Protein AF-A0A0Q5K5R7-F1 (afdb_monomer)

pLDDT: mean 70.35, std 15.61, range [31.73, 92.5]

Radius of gyration: 27.91 Å; Cα contacts (8 Å, |Δi|>4): 207; chains: 1; bounding box: 64×71×90 Å

Sequence (226 aa):
MTMWPEWLAPLALLAHTDNPERQASLSRGILAHLMGRPVPLSVQQDPVWPHLLSCLPPRPPRGAKWPWVGAYEEPFLYVLMPADGMDLEESQWLRLTAEACDTEVTLLGWTVLHEDQFCLSIKPQYYREAGERVPEFLWAFQGLCRLDCPPEEAQRVCQAWSAPMLLAAITVAYEKQHVLTRSPWLYVMGILRNWERSQANWTRQLEASSGPLQGPGIAHDEAPAA

Mean predicted aligned error: 17.2 Å

Nearest PDB structures (foldseek):
  9fp0-assembly1_A  TM=1.958E-01  e=1.812E-01  Escherichia coli
  2qgu-assembly1_A  TM=2.567E-01  e=1.461E+00  Ralstonia pseudosolanacearum GMI1000
  9fmv-assembly1_A  TM=3.266E-01  e=4.147E+00  Escherichia coli

Secondary structure (DSSP, 8-state):
---GGGTTHHHHHHTT-S-HHHHHHHHHHHHHHHTTPPPPHHHHT-TTHHHHHHHSPPPPPTTPPPTTSS--PPPPEEEEPP-SS----TT-EEEEEEEETTEEEEEEEEEEEETTEEEEEE-HHHHHHHTPPPPHHHHHHHHHHHTT--HHHHHHHHHHS-HHHHHHHHHHHHHHGGG-SS-HHHHHHHHHHHHHHHHHHHHHHHHHHT------------PPP-

Structure (mmCIF, N/CA/C/O backbone):
data_AF-A0A0Q5K5R7-F1
#
_entry.id   AF-A0A0Q5K5R7-F1
#
loop_
_atom_site.group_PDB
_atom_site.id
_atom_site.type_symbol
_atom_site.label_atom_id
_atom_site.label_alt_id
_atom_site.label_comp_id
_atom_site.label_asym_id
_atom_site.label_entity_id
_atom_site.label_seq_id
_atom_site.pdbx_PDB_ins_code
_atom_site.Cartn_x
_atom_site.Cartn_y
_atom_site.Cartn_z
_atom_site.occupancy
_atom_site.B_iso_or_equiv
_atom_site.auth_seq_id
_atom_site.auth_comp_id
_atom_site.auth_asym_id
_atom_site.auth_atom_id
_atom_site.pdbx_PDB_model_num
ATOM 1 N N . MET A 1 1 ? 26.258 -8.197 6.408 1.00 31.73 1 MET A N 1
ATOM 2 C CA . MET A 1 1 ? 25.626 -8.680 5.163 1.00 31.73 1 MET A CA 1
ATOM 3 C C . MET A 1 1 ? 25.346 -10.162 5.326 1.00 31.73 1 MET A C 1
ATOM 5 O O . MET A 1 1 ? 26.220 -10.971 5.061 1.00 31.73 1 MET A O 1
ATOM 9 N N . THR A 1 2 ? 24.173 -10.513 5.842 1.00 32.22 2 THR A N 1
ATOM 10 C CA . THR A 1 2 ? 23.666 -11.891 5.844 1.00 32.22 2 THR A CA 1
ATOM 11 C C . THR A 1 2 ? 22.722 -12.017 4.658 1.00 32.22 2 THR A C 1
ATOM 13 O O . THR A 1 2 ? 21.785 -11.234 4.511 1.00 32.22 2 THR A O 1
ATOM 16 N N . MET A 1 3 ? 23.054 -12.932 3.752 1.00 34.22 3 MET A N 1
ATOM 17 C CA . MET A 1 3 ? 22.345 -13.143 2.500 1.00 34.22 3 MET A CA 1
ATOM 18 C C . MET A 1 3 ? 20.991 -13.819 2.773 1.00 34.22 3 MET A C 1
ATOM 20 O O . MET A 1 3 ? 20.931 -14.918 3.314 1.00 34.22 3 MET A O 1
ATOM 24 N N . TRP A 1 4 ? 19.909 -13.170 2.335 1.00 38.41 4 TRP A N 1
ATOM 25 C CA . TRP A 1 4 ? 18.530 -13.679 2.235 1.00 38.41 4 TRP A CA 1
ATOM 26 C C . TRP A 1 4 ? 18.368 -15.189 1.897 1.00 38.41 4 TRP A C 1
ATOM 28 O O . TRP A 1 4 ? 17.468 -15.817 2.458 1.00 38.41 4 TRP A O 1
ATOM 38 N N . PRO A 1 5 ? 19.195 -15.817 1.029 1.00 48.97 5 PRO A N 1
ATOM 39 C CA . PRO A 1 5 ? 19.106 -17.252 0.723 1.00 48.97 5 PRO A CA 1
ATOM 40 C C . PRO A 1 5 ? 19.269 -18.227 1.903 1.00 48.97 5 PRO A C 1
ATOM 42 O O . PRO A 1 5 ? 18.696 -19.313 1.846 1.00 48.97 5 PRO A O 1
ATOM 45 N N . GLU A 1 6 ? 19.989 -17.890 2.977 1.00 49.00 6 GLU A N 1
ATOM 46 C CA . GLU A 1 6 ? 20.278 -18.870 4.043 1.00 49.00 6 GLU A CA 1
ATOM 47 C C . GLU A 1 6 ? 19.066 -19.170 4.942 1.00 49.00 6 GLU A C 1
ATOM 49 O O . GLU A 1 6 ? 18.960 -20.257 5.503 1.00 49.00 6 GLU A O 1
ATOM 54 N N . TRP A 1 7 ? 18.103 -18.250 5.058 1.00 50.25 7 TRP A N 1
ATOM 55 C CA . TRP A 1 7 ? 16.966 -18.411 5.983 1.00 50.25 7 TRP A CA 1
ATOM 56 C C . TRP A 1 7 ? 15.777 -19.146 5.374 1.00 50.25 7 TRP A C 1
ATOM 58 O O . TRP A 1 7 ? 14.887 -19.601 6.092 1.00 50.25 7 TRP A O 1
ATOM 68 N N . LEU A 1 8 ? 15.771 -19.277 4.048 1.00 57.44 8 LEU A N 1
ATOM 69 C CA . LEU A 1 8 ? 14.829 -20.121 3.319 1.00 57.44 8 LEU A CA 1
ATOM 70 C C . LEU A 1 8 ? 15.372 -21.547 3.137 1.00 57.44 8 LEU A C 1
ATOM 72 O O . LEU A 1 8 ? 14.651 -22.400 2.626 1.00 57.44 8 LEU A O 1
ATOM 76 N N . ALA A 1 9 ? 16.599 -21.840 3.589 1.00 60.84 9 ALA A N 1
ATOM 77 C CA . ALA A 1 9 ? 17.199 -23.169 3.483 1.00 60.84 9 ALA A CA 1
ATOM 78 C C . ALA A 1 9 ? 16.322 -24.285 4.092 1.00 60.84 9 ALA A C 1
ATOM 80 O O . ALA A 1 9 ? 16.162 -25.316 3.443 1.00 60.84 9 ALA A O 1
ATOM 81 N N . PRO A 1 10 ? 15.642 -24.096 5.242 1.00 61.38 10 PRO A N 1
ATOM 82 C CA . PRO A 1 10 ? 14.713 -25.100 5.767 1.00 61.38 10 PRO A CA 1
ATOM 83 C C . PRO A 1 10 ? 13.496 -25.346 4.863 1.00 61.38 10 PRO A C 1
ATOM 85 O O . PRO A 1 10 ? 13.015 -26.470 4.778 1.00 61.38 10 PRO A O 1
ATOM 88 N N . LEU A 1 11 ? 13.018 -24.324 4.142 1.00 60.78 11 LEU A N 1
ATOM 89 C CA . LEU A 1 11 ? 11.941 -24.479 3.156 1.00 60.78 11 LEU A CA 1
ATOM 90 C C . LEU A 1 11 ? 12.435 -25.193 1.890 1.00 60.78 11 LEU A C 1
ATOM 92 O O . LEU A 1 11 ? 11.697 -25.991 1.317 1.00 60.78 11 LEU A O 1
ATOM 96 N N . ALA A 1 12 ? 13.691 -24.969 1.493 1.00 63.03 12 ALA A N 1
ATOM 97 C CA . ALA A 1 12 ? 14.331 -25.712 0.408 1.00 63.03 12 ALA A CA 1
ATOM 98 C C . ALA A 1 12 ? 14.544 -27.194 0.772 1.00 63.03 12 ALA A C 1
ATOM 100 O O . ALA A 1 12 ? 14.309 -28.065 -0.059 1.00 63.03 12 ALA A O 1
ATOM 101 N N . LEU A 1 13 ? 14.891 -27.500 2.028 1.00 64.94 13 LEU A N 1
ATOM 102 C CA . LEU A 1 13 ? 14.998 -28.877 2.532 1.00 64.94 13 LEU A CA 1
ATOM 103 C C . LEU A 1 13 ? 13.646 -29.608 2.534 1.00 64.94 13 LEU A C 1
ATOM 105 O O . LEU A 1 13 ? 13.596 -30.814 2.307 1.00 64.94 13 LEU A O 1
ATOM 109 N N . LEU A 1 14 ? 12.542 -28.880 2.733 1.00 63.69 14 LEU A N 1
ATOM 110 C CA . LEU A 1 14 ? 11.191 -29.438 2.659 1.00 63.69 14 LEU A CA 1
ATOM 111 C C . LEU A 1 14 ? 10.714 -29.715 1.226 1.00 63.69 14 LEU A C 1
ATOM 113 O O . LEU A 1 14 ? 9.777 -30.497 1.062 1.00 63.69 14 LEU A O 1
ATOM 117 N N . ALA A 1 15 ? 11.336 -29.125 0.198 1.00 60.72 15 ALA A N 1
ATOM 118 C CA . ALA A 1 15 ? 10.940 -29.299 -1.205 1.00 60.72 15 ALA A CA 1
ATOM 119 C C . ALA A 1 15 ? 11.075 -30.748 -1.712 1.00 60.72 15 ALA A C 1
ATOM 121 O O . ALA A 1 15 ? 10.458 -31.104 -2.711 1.00 60.72 15 ALA A O 1
ATOM 122 N N . HIS A 1 16 ? 11.838 -31.585 -1.002 1.00 59.62 16 HIS A N 1
ATOM 123 C CA . HIS A 1 16 ? 12.079 -32.993 -1.326 1.00 59.62 16 HIS A CA 1
ATOM 124 C C . HIS A 1 16 ? 11.275 -33.972 -0.451 1.00 59.62 16 HIS A C 1
ATOM 126 O O . HIS A 1 16 ? 11.629 -35.142 -0.351 1.00 59.62 16 HIS A O 1
ATOM 132 N N . THR A 1 17 ? 10.220 -33.505 0.225 1.00 66.19 17 THR A N 1
ATOM 133 C CA . THR A 1 17 ? 9.392 -34.362 1.088 1.00 66.19 17 THR A CA 1
ATOM 134 C C . THR A 1 17 ? 8.306 -35.061 0.269 1.00 66.19 17 THR A C 1
ATOM 136 O O . THR A 1 17 ? 7.479 -34.391 -0.339 1.00 66.19 17 THR A O 1
ATOM 139 N N . ASP A 1 18 ? 8.229 -36.392 0.332 1.00 69.06 18 ASP A N 1
ATOM 140 C CA . ASP A 1 18 ? 7.261 -37.191 -0.450 1.00 69.06 18 ASP A CA 1
ATOM 141 C C . ASP A 1 18 ? 5.788 -37.010 -0.028 1.00 69.06 18 ASP A C 1
ATOM 143 O O . ASP A 1 18 ? 4.873 -37.458 -0.718 1.00 69.06 18 ASP A O 1
ATOM 147 N N . ASN A 1 19 ? 5.531 -36.360 1.113 1.00 82.50 19 ASN A N 1
ATOM 148 C CA . ASN A 1 19 ? 4.184 -36.113 1.624 1.00 82.50 19 ASN A CA 1
ATOM 149 C C . ASN A 1 19 ? 3.837 -34.609 1.546 1.00 82.50 19 ASN A C 1
ATOM 151 O O . ASN A 1 19 ? 4.324 -33.836 2.381 1.00 82.50 19 ASN A O 1
ATOM 155 N N . PRO A 1 20 ? 2.960 -34.193 0.610 1.00 75.69 20 PRO A N 1
ATOM 156 C CA . PRO A 1 20 ? 2.644 -32.784 0.375 1.00 75.69 20 PRO A CA 1
ATOM 157 C C . PRO A 1 20 ? 1.855 -32.140 1.525 1.00 75.69 20 PRO A C 1
ATOM 159 O O . PRO A 1 20 ? 2.020 -30.952 1.806 1.00 75.69 20 PRO A O 1
ATOM 162 N N . GLU A 1 21 ? 1.031 -32.906 2.244 1.00 77.69 21 GLU A N 1
ATOM 163 C CA . GLU A 1 21 ? 0.277 -32.399 3.397 1.00 77.69 21 GLU A CA 1
ATOM 164 C C . GLU A 1 21 ? 1.206 -32.125 4.582 1.00 77.69 21 GLU A C 1
ATOM 166 O O . GLU A 1 21 ? 1.134 -31.072 5.225 1.00 77.69 21 GLU A O 1
ATOM 171 N N . ARG A 1 22 ? 2.146 -33.046 4.821 1.00 79.12 22 ARG A N 1
ATOM 172 C CA . ARG A 1 22 ? 3.202 -32.893 5.824 1.00 79.12 22 ARG A CA 1
ATOM 173 C C . ARG A 1 22 ? 4.132 -31.735 5.468 1.00 79.12 22 ARG A C 1
ATOM 175 O O . ARG A 1 22 ? 4.433 -30.919 6.336 1.00 79.12 22 ARG A O 1
ATOM 182 N N . GLN A 1 23 ? 4.517 -31.608 4.198 1.00 77.56 23 GLN A N 1
ATOM 183 C CA . GLN A 1 23 ? 5.313 -30.491 3.690 1.00 77.56 23 GLN A CA 1
ATOM 184 C C . GLN A 1 23 ? 4.609 -29.150 3.932 1.00 77.56 23 GLN A C 1
ATOM 186 O O . GLN A 1 23 ? 5.213 -28.227 4.479 1.00 77.56 23 GLN A O 1
ATOM 191 N N . ALA A 1 24 ? 3.328 -29.033 3.575 1.00 75.19 24 ALA A N 1
ATOM 192 C CA . ALA A 1 24 ? 2.555 -27.811 3.772 1.00 75.19 24 ALA A CA 1
ATOM 193 C C . ALA A 1 24 ? 2.391 -27.458 5.260 1.00 75.19 24 ALA A C 1
ATOM 195 O O . ALA A 1 24 ? 2.455 -26.281 5.624 1.00 75.19 24 ALA A O 1
ATOM 196 N N . SER A 1 25 ? 2.201 -28.465 6.118 1.00 78.94 25 SER A N 1
ATOM 197 C CA . SER A 1 25 ? 2.132 -28.307 7.575 1.00 78.94 25 SER A CA 1
ATOM 198 C C . SER A 1 25 ? 3.461 -27.803 8.156 1.00 78.94 25 SER A C 1
ATOM 200 O O . SER A 1 25 ? 3.489 -26.775 8.838 1.00 78.94 25 SER A O 1
ATOM 202 N N . LEU A 1 26 ? 4.581 -28.445 7.807 1.00 79.38 26 LEU A N 1
ATOM 203 C CA . LEU A 1 26 ? 5.925 -28.052 8.246 1.00 79.38 26 LEU A CA 1
ATOM 204 C C . LEU A 1 26 ? 6.319 -26.669 7.715 1.00 79.38 26 LEU A C 1
ATOM 206 O O . LEU A 1 26 ? 6.839 -25.854 8.471 1.00 79.38 26 LEU A O 1
ATOM 210 N N . SER A 1 27 ? 5.984 -26.355 6.462 1.00 75.94 27 SER A N 1
ATOM 211 C CA . SER A 1 27 ? 6.241 -25.044 5.850 1.00 75.94 27 SER A CA 1
ATOM 212 C C . SER A 1 27 ? 5.486 -23.934 6.581 1.00 75.94 27 SER A C 1
ATOM 214 O O . SER A 1 27 ? 6.062 -22.900 6.919 1.00 75.94 27 SER A O 1
ATOM 216 N N . ARG A 1 28 ? 4.207 -24.166 6.913 1.00 75.56 28 ARG A N 1
ATOM 217 C CA . ARG A 1 28 ? 3.412 -23.244 7.739 1.00 75.56 28 ARG A CA 1
ATOM 218 C C . ARG A 1 28 ? 3.996 -23.086 9.140 1.00 75.56 28 ARG A C 1
ATOM 220 O O . ARG A 1 28 ? 3.991 -21.976 9.664 1.00 75.56 28 ARG A O 1
ATOM 227 N N . GLY A 1 29 ? 4.517 -24.156 9.735 1.00 77.75 29 GLY A N 1
ATOM 228 C CA . GLY A 1 29 ? 5.184 -24.099 11.033 1.00 77.75 29 GLY A CA 1
ATOM 229 C C . GLY A 1 29 ? 6.495 -23.313 11.012 1.00 77.75 29 GLY A C 1
ATOM 230 O O . GLY A 1 29 ? 6.706 -22.490 11.900 1.00 77.75 29 GLY A O 1
ATOM 231 N N . ILE A 1 30 ? 7.331 -23.490 9.983 1.00 76.12 30 ILE A N 1
ATOM 232 C CA . ILE A 1 30 ? 8.560 -22.703 9.772 1.00 76.12 30 ILE A CA 1
ATOM 233 C C . ILE A 1 30 ? 8.215 -21.222 9.619 1.00 76.12 30 ILE A C 1
ATOM 235 O O . ILE A 1 30 ? 8.784 -20.381 10.312 1.00 76.12 30 ILE A O 1
ATOM 239 N N . LEU A 1 31 ? 7.237 -20.896 8.769 1.00 70.25 31 LEU A N 1
ATOM 240 C CA . LEU A 1 31 ? 6.781 -19.520 8.582 1.00 70.25 31 LEU A CA 1
ATOM 241 C C . LEU A 1 31 ? 6.208 -18.939 9.881 1.00 70.25 31 LEU A C 1
ATOM 243 O O . LEU A 1 31 ? 6.543 -17.816 10.244 1.00 70.25 31 LEU A O 1
ATOM 247 N N . ALA A 1 32 ? 5.393 -19.694 10.623 1.00 68.69 32 ALA A N 1
ATOM 248 C CA . ALA A 1 32 ? 4.884 -19.264 11.924 1.00 68.69 32 ALA A CA 1
ATOM 249 C C . ALA A 1 32 ? 6.025 -18.998 12.921 1.00 68.69 32 ALA A C 1
ATOM 251 O O . ALA A 1 32 ? 5.994 -17.983 13.615 1.00 68.69 32 ALA A O 1
ATOM 252 N N . HIS A 1 33 ? 7.051 -19.854 12.945 1.00 71.31 33 HIS A N 1
ATOM 253 C CA . HIS A 1 33 ? 8.233 -19.688 13.787 1.00 71.31 33 HIS A CA 1
ATOM 254 C C . HIS A 1 33 ? 9.025 -18.420 13.431 1.00 71.31 33 HIS A C 1
ATOM 256 O O . HIS A 1 33 ? 9.309 -17.611 14.315 1.00 71.31 33 HIS A O 1
ATOM 262 N N . LEU A 1 34 ? 9.307 -18.207 12.141 1.00 60.97 34 LEU A N 1
ATOM 263 C CA . LEU A 1 34 ? 9.995 -17.015 11.630 1.00 60.97 34 LEU A CA 1
ATOM 264 C C . LEU A 1 34 ? 9.199 -15.728 11.903 1.00 60.97 34 LEU A C 1
ATOM 266 O O . LEU A 1 34 ? 9.768 -14.718 12.307 1.00 60.97 34 LEU A O 1
ATOM 270 N N . MET A 1 35 ? 7.870 -15.780 11.773 1.00 59.06 35 MET A N 1
ATOM 271 C CA . MET A 1 35 ? 6.962 -14.665 12.076 1.00 59.06 35 MET A CA 1
ATOM 272 C C . MET A 1 35 ? 6.713 -14.460 13.582 1.00 59.06 35 MET A C 1
ATOM 274 O O . MET A 1 35 ? 5.905 -13.614 13.960 1.00 59.06 35 MET A O 1
ATOM 278 N N . GLY A 1 36 ? 7.343 -15.248 14.460 1.00 61.62 36 GLY A N 1
ATOM 279 C CA . GLY A 1 36 ? 7.157 -15.159 15.912 1.00 61.62 36 GLY A CA 1
ATOM 280 C C . GLY A 1 36 ? 5.788 -15.632 16.419 1.00 61.62 36 GLY A C 1
ATOM 281 O O . GLY A 1 36 ? 5.504 -15.506 17.612 1.00 61.62 36 GLY A O 1
ATOM 282 N N . ARG A 1 37 ? 4.960 -16.217 15.551 1.00 61.03 37 ARG A N 1
ATOM 283 C CA . ARG A 1 37 ? 3.621 -16.728 15.857 1.00 61.03 37 ARG A CA 1
ATOM 284 C C . ARG A 1 37 ? 3.687 -18.090 16.569 1.00 61.03 37 ARG A C 1
ATOM 286 O O . ARG A 1 37 ? 4.707 -18.784 16.513 1.00 61.03 37 ARG A O 1
ATOM 293 N N . PRO A 1 38 ? 2.626 -18.491 17.288 1.00 69.06 38 PRO A N 1
ATOM 294 C CA . PRO A 1 38 ? 2.531 -19.841 17.829 1.00 69.06 38 PRO A CA 1
ATOM 295 C C . PRO A 1 38 ? 2.522 -20.871 16.691 1.00 69.06 38 PRO A C 1
ATOM 297 O O . PRO A 1 38 ? 1.755 -20.761 15.737 1.00 69.06 38 PRO A O 1
ATOM 300 N N . VAL A 1 39 ? 3.397 -21.870 16.799 1.00 78.88 39 VAL A N 1
ATOM 301 C CA . VAL A 1 39 ? 3.487 -22.983 15.846 1.00 78.88 39 VAL A CA 1
ATOM 302 C C . VAL A 1 39 ? 2.419 -24.023 16.207 1.00 78.88 39 VAL A C 1
ATOM 304 O O . VAL A 1 39 ? 2.309 -24.354 17.391 1.00 78.88 39 VAL A O 1
ATOM 307 N N . PRO A 1 40 ? 1.649 -24.563 15.244 1.00 76.38 40 PRO A N 1
ATOM 308 C CA . PRO A 1 40 ? 0.648 -25.593 15.517 1.00 76.38 40 PRO A CA 1
ATOM 309 C C . PRO A 1 40 ? 1.233 -26.819 16.233 1.00 76.38 40 PRO A C 1
ATOM 311 O O . PRO A 1 40 ? 2.334 -27.265 15.914 1.00 76.38 40 PRO A O 1
ATOM 314 N N . LEU A 1 41 ? 0.476 -27.397 17.170 1.00 76.69 41 LEU A N 1
ATOM 315 C CA . LEU A 1 41 ? 0.872 -28.599 17.924 1.00 76.69 41 LEU A CA 1
ATOM 316 C C . LEU A 1 41 ? 1.228 -29.781 17.014 1.00 76.69 41 LEU A C 1
ATOM 318 O O . LEU A 1 41 ? 2.203 -30.478 17.276 1.00 76.69 41 LEU A O 1
ATOM 322 N N . SER A 1 42 ? 0.492 -29.954 15.915 1.00 77.81 42 SER A N 1
ATOM 323 C CA . SER A 1 42 ? 0.755 -30.984 14.903 1.00 77.81 42 SER A CA 1
ATOM 324 C C . SER A 1 42 ? 2.145 -30.873 14.274 1.00 77.81 42 SER A C 1
ATOM 326 O O . SER A 1 42 ? 2.729 -31.883 13.903 1.00 77.81 42 SER A O 1
ATOM 328 N N . VAL A 1 43 ? 2.692 -29.659 14.178 1.00 81.56 43 VAL A N 1
ATOM 329 C CA . VAL A 1 43 ? 4.047 -29.421 13.670 1.00 81.56 43 VAL A CA 1
ATOM 330 C C . VAL A 1 43 ? 5.087 -29.635 14.764 1.00 81.56 43 VAL A C 1
ATOM 332 O O . VAL A 1 43 ? 6.137 -30.207 14.503 1.00 81.56 43 VAL A O 1
ATOM 335 N N . GLN A 1 44 ? 4.791 -29.233 16.003 1.00 79.69 44 GLN A N 1
ATOM 336 C CA . GLN A 1 44 ? 5.698 -29.442 17.139 1.00 79.69 44 GLN A CA 1
ATOM 337 C C . GLN A 1 44 ? 5.948 -30.928 17.440 1.00 79.69 44 GLN A C 1
ATOM 339 O O . GLN A 1 44 ? 7.001 -31.272 17.969 1.00 79.69 44 GLN A O 1
ATOM 344 N N . GLN A 1 45 ? 4.981 -31.786 17.111 1.00 84.50 45 GLN A N 1
ATOM 345 C CA . GLN A 1 45 ? 5.055 -33.239 17.270 1.00 84.50 45 GLN A CA 1
ATOM 346 C C . GLN A 1 45 ? 5.735 -33.950 16.090 1.00 84.50 45 GLN A C 1
ATOM 348 O O . GLN A 1 45 ? 5.971 -35.156 16.169 1.00 84.50 45 GLN A O 1
ATOM 353 N N . ASP A 1 46 ? 6.051 -33.242 15.000 1.00 84.88 46 ASP A N 1
ATOM 354 C CA . ASP A 1 46 ? 6.712 -33.855 13.851 1.00 84.88 46 ASP A CA 1
ATOM 355 C C . ASP A 1 46 ? 8.176 -34.209 14.196 1.00 84.88 46 ASP A C 1
ATOM 357 O O . ASP A 1 46 ? 8.918 -33.343 14.667 1.00 84.88 46 ASP A O 1
ATOM 361 N N . PRO A 1 47 ? 8.644 -35.445 13.932 1.00 84.31 47 PRO A N 1
ATOM 362 C CA . PRO A 1 47 ? 10.006 -35.873 14.267 1.00 84.31 47 PRO A CA 1
ATOM 363 C C . PRO A 1 47 ? 11.120 -35.028 13.637 1.00 84.31 47 PRO A C 1
ATOM 365 O O . PRO A 1 47 ? 12.229 -34.972 14.164 1.00 84.31 47 PRO A O 1
ATOM 368 N N . VAL A 1 48 ? 10.845 -34.383 12.500 1.00 83.81 48 VAL A N 1
ATOM 369 C CA . VAL A 1 48 ? 11.820 -33.576 11.749 1.00 83.81 48 VAL A CA 1
ATOM 370 C C . VAL A 1 48 ? 11.880 -32.140 12.284 1.00 83.81 48 VAL A C 1
ATOM 372 O O . VAL A 1 48 ? 12.850 -31.418 12.049 1.00 83.81 48 VAL A O 1
ATOM 375 N N . TRP A 1 49 ? 10.882 -31.727 13.069 1.00 84.00 49 TRP A N 1
ATOM 376 C CA . TRP A 1 49 ? 10.755 -30.366 13.581 1.00 84.00 49 TRP A CA 1
ATOM 377 C C . TRP A 1 49 ? 11.958 -29.871 14.406 1.00 84.00 49 TRP A C 1
ATOM 379 O O . TRP A 1 49 ? 12.427 -28.764 14.133 1.00 84.00 49 TRP A O 1
ATOM 389 N N . PRO A 1 50 ? 12.545 -30.645 15.344 1.00 81.50 50 PRO A N 1
ATOM 390 C CA . PRO A 1 50 ? 13.735 -30.208 16.080 1.00 81.50 50 PRO A CA 1
ATOM 391 C C . PRO A 1 50 ? 14.951 -29.963 15.176 1.00 81.50 50 PRO A C 1
ATOM 393 O O . PRO A 1 50 ? 15.736 -29.049 15.427 1.00 81.50 50 PRO A O 1
ATOM 396 N N . HIS A 1 51 ? 15.093 -30.748 14.104 1.00 77.75 51 HIS A N 1
ATOM 397 C CA . HIS A 1 51 ? 16.179 -30.581 13.142 1.00 77.75 51 HIS A CA 1
ATOM 398 C C . HIS A 1 51 ? 15.979 -29.311 12.306 1.00 77.75 51 HIS A C 1
ATOM 400 O O . HIS A 1 51 ? 16.901 -28.509 12.183 1.00 77.75 51 HIS A O 1
ATOM 406 N N . LEU A 1 52 ? 14.751 -29.052 11.842 1.00 74.69 52 LEU A N 1
ATOM 407 C CA . LEU A 1 52 ? 14.405 -27.808 11.143 1.00 74.69 52 LEU A CA 1
ATOM 408 C C . LEU A 1 52 ? 14.631 -26.574 12.023 1.00 74.69 52 LEU A C 1
ATOM 410 O O . LEU A 1 52 ? 15.160 -25.575 11.545 1.00 74.69 52 LEU A O 1
ATOM 414 N N . LEU A 1 53 ? 14.291 -26.653 13.313 1.00 75.31 53 LEU A N 1
ATOM 415 C CA . LEU A 1 53 ? 14.563 -25.590 14.283 1.00 75.31 53 LEU A CA 1
ATOM 416 C C . LEU A 1 53 ? 16.058 -25.314 14.459 1.00 75.31 53 LEU A C 1
ATOM 418 O O . LEU A 1 53 ? 16.431 -24.157 14.603 1.00 75.31 53 LEU A O 1
ATOM 422 N N . SER A 1 54 ? 16.911 -26.342 14.424 1.00 74.69 54 SER A N 1
ATOM 423 C CA . SER A 1 54 ? 18.367 -26.164 14.534 1.00 74.69 54 SER A CA 1
ATOM 424 C C . SER A 1 54 ? 18.987 -25.438 13.334 1.00 74.69 54 SER A C 1
ATOM 426 O O . SER A 1 54 ? 20.043 -24.824 13.464 1.00 74.69 54 SER A O 1
ATOM 428 N N . CYS A 1 55 ? 18.311 -25.480 12.182 1.00 68.31 55 CYS A N 1
ATOM 429 C CA . CYS A 1 55 ? 18.689 -24.756 10.969 1.00 68.31 55 CYS A CA 1
ATOM 430 C C . CYS A 1 55 ? 18.086 -23.345 10.899 1.00 68.31 55 CYS A C 1
ATOM 432 O O . CYS A 1 55 ? 18.461 -22.563 10.028 1.00 68.31 55 CYS A O 1
ATOM 434 N N . LEU A 1 56 ? 17.128 -23.025 11.773 1.00 66.50 56 LEU A N 1
ATOM 435 C CA . LEU A 1 56 ? 16.523 -21.704 11.867 1.00 66.50 56 LEU A CA 1
ATOM 436 C C . LEU A 1 56 ? 17.321 -20.852 12.860 1.00 66.50 56 LEU A C 1
ATOM 438 O O . LEU A 1 56 ? 17.857 -21.372 13.840 1.00 66.50 56 LEU A O 1
ATOM 442 N N . PRO A 1 57 ? 17.412 -19.531 12.640 1.00 58.59 57 PRO A N 1
ATOM 443 C CA . PRO A 1 57 ? 18.066 -18.665 13.605 1.00 58.59 57 PRO A CA 1
ATOM 444 C C . PRO A 1 57 ? 17.340 -18.756 14.965 1.00 58.59 57 PRO A C 1
ATOM 446 O O . PRO A 1 57 ? 16.139 -19.040 15.010 1.00 58.59 57 PRO A O 1
ATOM 449 N N . PRO A 1 58 ? 18.042 -18.544 16.093 1.00 59.25 58 PRO A N 1
ATOM 450 C CA . PRO A 1 58 ? 17.444 -18.673 17.415 1.00 59.25 58 PRO A CA 1
ATOM 451 C C . PRO A 1 58 ? 16.313 -17.660 17.593 1.00 59.25 58 PRO A C 1
ATOM 453 O O . PRO A 1 58 ? 16.485 -16.471 17.323 1.00 59.25 58 PRO A O 1
ATOM 456 N N . ARG A 1 59 ? 15.158 -18.133 18.078 1.00 53.16 59 ARG A N 1
ATOM 457 C CA . ARG A 1 59 ? 14.008 -17.277 18.385 1.00 53.16 59 ARG A CA 1
ATOM 458 C C . ARG 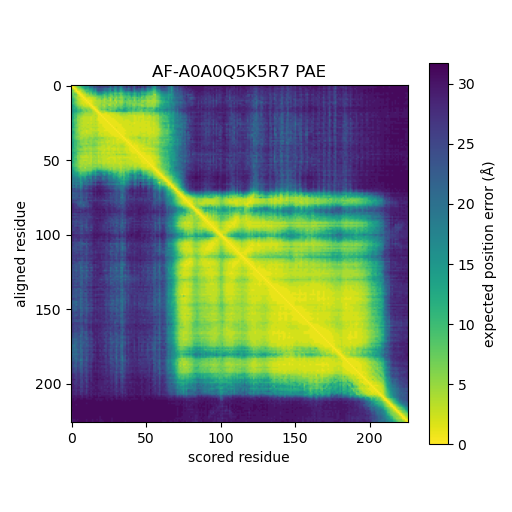A 1 59 ? 14.451 -16.175 19.356 1.00 53.16 59 ARG A C 1
ATOM 460 O O . ARG A 1 59 ? 15.046 -16.501 20.387 1.00 53.16 59 ARG A O 1
ATOM 467 N N . PRO A 1 60 ? 14.165 -14.894 19.081 1.00 46.44 60 PRO A N 1
ATOM 468 C CA . PRO A 1 60 ? 14.519 -13.828 19.992 1.00 46.44 60 PRO A CA 1
ATOM 469 C C . PRO A 1 60 ? 13.770 -14.050 21.313 1.00 46.44 60 PRO A C 1
ATOM 471 O O . PRO A 1 60 ? 12.659 -14.605 21.309 1.00 46.44 60 PRO A O 1
ATOM 474 N N . PRO A 1 61 ? 14.375 -13.676 22.454 1.00 48.56 61 PRO A N 1
ATOM 475 C CA . PRO A 1 61 ? 13.745 -13.842 23.758 1.00 48.56 61 PRO A CA 1
ATOM 476 C C . PRO A 1 61 ? 12.355 -13.197 23.769 1.00 48.56 61 PRO A C 1
ATOM 478 O O . PRO A 1 61 ? 12.106 -12.235 23.046 1.00 48.56 61 PRO A O 1
ATOM 481 N N . ARG A 1 62 ? 11.417 -13.737 24.561 1.00 41.25 62 ARG A N 1
ATOM 482 C CA . ARG A 1 62 ? 10.044 -13.202 24.634 1.00 41.25 62 ARG A CA 1
ATOM 483 C C . ARG A 1 62 ? 10.096 -11.699 24.945 1.00 41.25 62 ARG A C 1
ATOM 485 O O . ARG A 1 62 ? 10.556 -11.319 26.013 1.00 41.25 62 ARG A O 1
ATOM 492 N N . GLY A 1 63 ? 9.639 -10.873 24.001 1.00 42.59 63 GLY A N 1
ATOM 493 C CA . GLY A 1 63 ? 9.669 -9.406 24.089 1.00 42.59 63 GLY A CA 1
ATOM 494 C C . GLY A 1 63 ? 10.794 -8.727 23.296 1.00 42.59 63 GLY A C 1
ATOM 495 O O . GLY A 1 63 ? 10.701 -7.535 23.023 1.00 42.59 63 GLY A O 1
ATOM 496 N N . ALA A 1 64 ? 11.810 -9.466 22.849 1.00 38.69 64 ALA A N 1
ATOM 497 C CA . ALA A 1 64 ? 12.797 -8.967 21.903 1.00 38.69 64 ALA A CA 1
ATOM 498 C C . ALA A 1 64 ? 12.285 -9.148 20.469 1.00 38.69 64 ALA A C 1
ATOM 500 O O . ALA A 1 64 ? 11.891 -10.236 20.045 1.00 38.69 64 ALA A O 1
ATOM 501 N N . LYS A 1 65 ? 12.282 -8.051 19.714 1.00 39.44 65 LYS A N 1
ATOM 502 C CA . LYS A 1 65 ? 12.030 -8.066 18.274 1.00 39.44 65 LYS A CA 1
ATOM 503 C C . LYS A 1 65 ? 13.261 -8.658 17.582 1.00 39.44 65 LYS A C 1
ATOM 505 O O . LYS A 1 65 ? 14.387 -8.363 17.980 1.00 39.44 65 LYS A O 1
ATOM 510 N N . TRP A 1 66 ? 13.067 -9.505 16.569 1.00 39.41 66 TRP A N 1
ATOM 511 C CA . TRP A 1 66 ? 14.183 -9.943 15.725 1.00 39.41 66 TRP A CA 1
ATOM 512 C C . TRP A 1 66 ? 14.920 -8.712 15.170 1.00 39.41 66 TRP A C 1
ATOM 514 O O . TRP A 1 66 ? 14.247 -7.732 14.851 1.00 39.41 66 TRP A O 1
ATOM 524 N N . PRO A 1 67 ? 16.248 -8.756 14.964 1.00 37.66 67 PRO A N 1
ATOM 525 C CA . PRO A 1 67 ? 17.016 -7.614 14.448 1.00 37.66 67 PRO A CA 1
ATOM 526 C C . PRO A 1 67 ? 16.546 -7.092 13.072 1.00 37.66 67 PRO A C 1
ATOM 528 O O . PRO A 1 67 ? 16.871 -5.975 12.694 1.00 37.66 67 PRO A O 1
ATOM 531 N N . TRP A 1 68 ? 15.735 -7.868 12.351 1.00 43.41 68 TRP A N 1
ATOM 532 C CA . TRP A 1 68 ? 15.082 -7.547 11.067 1.00 43.41 68 TRP A CA 1
ATOM 533 C C . TRP A 1 68 ? 13.547 -7.520 11.147 1.00 43.41 68 TRP A C 1
ATOM 535 O O . TRP A 1 68 ? 12.895 -7.062 10.219 1.00 43.41 68 TRP A O 1
ATOM 545 N N . VAL A 1 69 ? 12.963 -7.932 12.280 1.00 37.03 69 VAL A N 1
ATOM 546 C CA . VAL A 1 69 ? 11.625 -7.479 12.721 1.00 37.03 69 VAL A CA 1
ATOM 547 C C . VAL A 1 69 ? 11.807 -6.180 13.527 1.00 37.03 69 VAL A C 1
ATOM 549 O O . VAL A 1 69 ? 11.059 -5.859 14.449 1.00 37.03 69 VAL A O 1
ATOM 552 N N . GLY A 1 70 ? 12.843 -5.405 13.196 1.00 33.50 70 GLY A N 1
ATOM 553 C CA . GLY A 1 70 ? 12.871 -3.990 13.500 1.00 33.50 70 GLY A CA 1
ATOM 554 C C . GLY A 1 70 ? 11.730 -3.369 12.717 1.00 33.50 70 GLY A C 1
ATOM 555 O O . GLY A 1 70 ? 11.813 -3.307 11.501 1.00 33.50 70 GLY A O 1
ATOM 556 N N . ALA A 1 71 ? 10.648 -3.044 13.426 1.00 37.84 71 ALA A N 1
ATOM 557 C CA . ALA A 1 71 ? 9.623 -2.071 13.069 1.00 37.84 71 ALA A CA 1
ATOM 558 C C . ALA A 1 71 ? 9.639 -1.615 11.598 1.00 37.84 71 ALA A C 1
ATOM 560 O O . ALA A 1 71 ? 9.894 -0.448 11.318 1.00 37.84 71 ALA A O 1
ATOM 561 N N . TYR A 1 72 ? 9.298 -2.497 10.655 1.00 40.31 72 TYR A N 1
ATOM 562 C CA . TYR A 1 72 ? 8.608 -1.996 9.480 1.00 40.31 72 TYR A CA 1
ATOM 563 C C . TYR A 1 72 ? 7.210 -1.691 10.004 1.00 40.31 72 TYR A C 1
ATOM 565 O O . TYR A 1 72 ? 6.313 -2.533 9.963 1.00 40.31 72 TYR A O 1
ATOM 573 N N . GLU A 1 73 ? 7.062 -0.529 10.649 1.00 54.12 73 GLU A N 1
ATOM 574 C CA . GLU A 1 73 ? 5.746 0.078 10.684 1.00 54.12 73 GLU A CA 1
ATOM 575 C C . GLU A 1 73 ? 5.310 0.121 9.229 1.00 54.12 73 GLU A C 1
ATOM 577 O O . GLU A 1 73 ? 6.006 0.695 8.389 1.00 54.12 73 GLU A O 1
ATOM 582 N N . GLU A 1 74 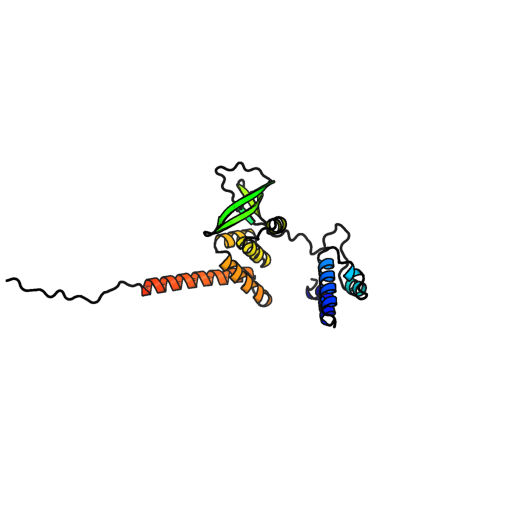? 4.225 -0.587 8.908 1.00 60.97 74 GLU A N 1
ATOM 583 C CA . GLU A 1 74 ? 3.624 -0.439 7.594 1.00 60.97 74 GLU A CA 1
ATOM 584 C C . GLU A 1 74 ? 3.456 1.069 7.366 1.00 60.97 74 GLU A C 1
ATOM 586 O O . GLU A 1 74 ? 2.864 1.736 8.229 1.00 60.97 74 GLU A O 1
ATOM 591 N N . PRO A 1 75 ? 4.033 1.615 6.279 1.00 65.44 75 PRO A N 1
ATOM 592 C CA . PRO A 1 75 ? 4.005 3.046 6.056 1.00 65.44 75 PRO A CA 1
ATOM 593 C C . PRO A 1 75 ? 2.539 3.474 6.051 1.00 65.44 75 PRO A C 1
ATOM 595 O O . PRO A 1 75 ? 1.684 2.802 5.461 1.00 65.44 75 PRO A O 1
ATOM 598 N N . PHE A 1 76 ? 2.251 4.546 6.779 1.00 74.50 76 PHE A N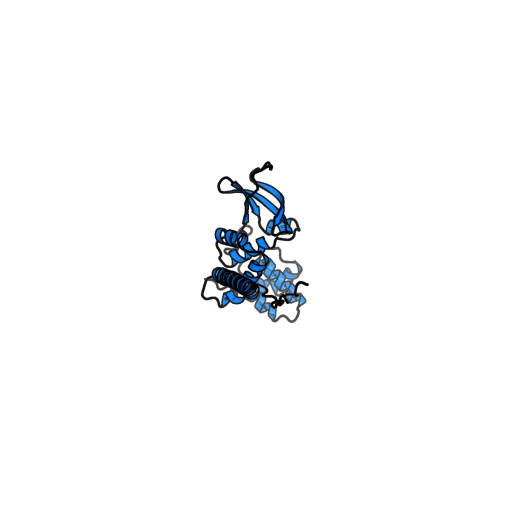 1
ATOM 599 C CA . PHE A 1 76 ? 0.928 5.149 6.826 1.00 74.50 76 PHE A CA 1
ATOM 600 C C . PHE A 1 76 ? 0.831 6.264 5.805 1.00 74.50 76 PHE A C 1
ATOM 602 O O . PHE A 1 76 ? 1.817 6.934 5.506 1.00 74.50 76 PHE A O 1
ATOM 609 N N . LEU A 1 77 ? -0.381 6.466 5.310 1.00 77.31 77 LEU A N 1
ATOM 610 C CA . LEU A 1 77 ? -0.718 7.604 4.475 1.00 77.31 77 LEU A CA 1
ATOM 611 C C . LEU A 1 77 ? -1.460 8.634 5.327 1.00 77.31 77 LEU A C 1
ATOM 613 O O . LEU A 1 77 ? -2.338 8.263 6.110 1.00 77.31 77 LEU A O 1
ATOM 617 N N . TYR A 1 78 ? -1.122 9.910 5.156 1.00 77.50 78 TYR A N 1
ATOM 618 C CA . TYR A 1 78 ? -1.925 11.008 5.679 1.00 77.50 78 TYR A CA 1
ATOM 619 C C . TYR A 1 78 ? -2.959 11.425 4.640 1.00 77.50 78 TYR A C 1
ATOM 621 O O . TYR A 1 78 ? -2.619 11.764 3.506 1.00 77.50 78 TYR A O 1
ATOM 629 N N . VAL A 1 79 ? -4.228 11.411 5.037 1.00 73.94 79 VAL A N 1
ATOM 630 C CA . VAL A 1 79 ? -5.323 11.986 4.255 1.00 73.94 79 VAL A CA 1
ATOM 631 C C . VAL A 1 79 ? -5.761 13.264 4.949 1.00 73.94 79 VAL A C 1
ATOM 633 O O . VAL A 1 79 ? -6.185 13.217 6.101 1.00 73.94 79 VAL A O 1
ATOM 636 N N . LEU A 1 80 ? -5.632 14.401 4.269 1.00 71.12 80 LEU A N 1
ATOM 637 C CA . LEU A 1 80 ? -6.071 15.681 4.814 1.00 71.12 80 LEU A CA 1
ATOM 638 C C . LEU A 1 80 ? -7.580 15.641 5.074 1.00 71.12 80 LEU A C 1
ATOM 640 O O . LEU A 1 80 ? -8.352 15.248 4.196 1.00 71.12 80 LEU A O 1
ATOM 644 N N . MET A 1 81 ? -7.988 16.039 6.276 1.00 69.50 81 MET A N 1
ATOM 645 C CA . MET A 1 81 ? -9.395 16.083 6.652 1.00 69.50 81 MET A CA 1
ATOM 646 C C . MET A 1 81 ? -10.025 17.404 6.203 1.00 69.50 81 MET A C 1
ATOM 648 O O . MET A 1 81 ? -9.400 18.455 6.370 1.00 69.50 81 MET A O 1
ATOM 652 N N . PRO A 1 82 ? -11.259 17.399 5.666 1.00 62.19 82 PRO A N 1
ATOM 653 C CA . PRO A 1 82 ? -11.982 18.641 5.450 1.00 62.19 82 PRO A CA 1
ATOM 654 C C . PRO A 1 82 ? -12.220 19.309 6.810 1.00 62.19 82 PRO A C 1
ATOM 656 O O . PRO A 1 82 ? -12.820 18.716 7.703 1.00 62.19 82 PRO A O 1
ATOM 659 N N . ALA A 1 83 ? -11.701 20.527 6.973 1.00 54.75 83 ALA A N 1
ATOM 660 C CA . ALA A 1 83 ? -11.805 21.287 8.219 1.00 54.75 83 ALA A CA 1
ATOM 661 C C . ALA A 1 83 ? -13.234 21.798 8.487 1.00 54.75 83 ALA A C 1
ATOM 663 O O . ALA A 1 83 ? -13.577 22.121 9.622 1.00 54.75 83 ALA A O 1
ATOM 664 N N . ASP A 1 84 ? -14.073 21.864 7.450 1.00 57.66 84 ASP A N 1
ATOM 665 C CA . ASP A 1 84 ? -15.407 22.445 7.541 1.00 57.66 84 ASP A CA 1
ATOM 666 C C . ASP A 1 84 ? -16.439 21.433 8.054 1.00 57.66 84 ASP A C 1
ATOM 668 O O . ASP A 1 84 ? -16.730 20.419 7.420 1.00 57.66 84 ASP A O 1
ATOM 672 N N . GLY A 1 85 ? -17.047 21.753 9.198 1.00 55.38 85 GLY A N 1
ATOM 673 C CA . GLY A 1 85 ? -18.252 21.082 9.693 1.00 55.38 85 GLY A CA 1
ATOM 674 C C . GLY A 1 85 ? -18.037 19.775 10.462 1.00 55.38 85 GLY A C 1
ATOM 675 O O . GLY A 1 85 ? -19.029 19.150 10.836 1.00 55.38 85 GLY A O 1
ATOM 676 N N . MET A 1 86 ? -16.792 19.373 10.739 1.00 64.75 86 MET A N 1
ATOM 677 C CA . MET A 1 86 ? -16.480 18.247 11.628 1.00 64.75 86 MET A CA 1
ATOM 678 C C . MET A 1 86 ? -15.810 18.732 12.915 1.00 64.75 86 MET A C 1
ATOM 680 O O . MET A 1 86 ? -14.832 19.473 12.867 1.00 64.75 86 MET A O 1
ATOM 684 N N . ASP A 1 87 ? -16.325 18.283 14.060 1.00 72.25 87 ASP A N 1
ATOM 685 C CA . ASP A 1 87 ? -15.658 18.445 15.354 1.00 72.25 87 ASP A CA 1
ATOM 686 C C . ASP A 1 87 ? -14.568 17.366 15.457 1.00 72.25 87 ASP A C 1
ATOM 688 O O . ASP A 1 87 ? -14.872 16.180 15.623 1.00 72.25 87 ASP A O 1
ATOM 692 N N . LEU A 1 88 ? -13.316 17.758 15.203 1.00 75.88 88 LEU A N 1
ATOM 693 C CA . LEU A 1 88 ? -12.165 16.857 15.118 1.00 75.88 88 LEU A CA 1
ATOM 694 C C . LEU A 1 88 ? -11.283 17.007 16.356 1.00 75.88 88 LEU A C 1
ATOM 696 O O . LEU A 1 88 ? -10.793 18.095 16.656 1.00 75.88 88 LEU A O 1
ATOM 700 N N . GLU A 1 89 ? -11.016 15.886 17.022 1.00 75.06 89 GLU A N 1
ATOM 701 C CA . GLU A 1 89 ? -10.033 15.793 18.105 1.00 75.06 89 GLU A CA 1
ATOM 702 C C . GLU A 1 89 ? -8.813 14.993 17.639 1.00 75.06 89 GLU A C 1
ATOM 704 O O . GLU A 1 89 ? -8.923 14.152 16.749 1.00 75.06 89 GLU A O 1
ATOM 709 N N . GLU A 1 90 ? -7.636 15.224 18.223 1.00 76.38 90 GLU A N 1
ATOM 710 C CA . GLU A 1 90 ? -6.455 14.386 17.975 1.00 76.38 90 GLU A CA 1
ATOM 711 C C . GLU A 1 90 ? -6.626 12.999 18.621 1.00 76.38 90 GLU A C 1
ATOM 713 O O . GLU A 1 90 ? -7.209 12.873 19.695 1.00 76.38 90 GLU A O 1
ATOM 718 N N . SER A 1 91 ? -6.076 11.946 18.003 1.00 79.38 91 SER A N 1
ATOM 719 C CA . SER A 1 91 ? -6.161 10.559 18.494 1.00 79.38 91 SER A CA 1
ATOM 720 C C . SER A 1 91 ? -7.588 9.998 18.567 1.00 79.38 91 SER A C 1
ATOM 722 O O . SER A 1 91 ? -7.884 9.113 19.369 1.00 79.38 91 SER A O 1
ATOM 724 N N . GLN A 1 92 ? -8.468 10.461 17.687 1.00 77.31 92 GLN A N 1
ATOM 725 C CA . GLN A 1 92 ? -9.821 9.957 17.498 1.00 77.31 92 GLN A CA 1
ATOM 726 C C . GLN A 1 92 ? -9.839 8.898 16.391 1.00 77.31 92 GLN A C 1
ATOM 728 O O . GLN A 1 92 ? -9.337 9.115 15.289 1.00 77.31 92 GLN A O 1
ATOM 733 N N . TRP A 1 93 ? -10.433 7.735 16.662 1.00 81.81 93 TRP A N 1
ATOM 734 C CA . TRP A 1 93 ? -10.666 6.734 15.621 1.00 81.81 93 TRP A CA 1
ATOM 735 C C . TRP A 1 93 ? -11.867 7.131 14.771 1.00 81.81 93 TRP A C 1
ATOM 737 O O . TRP A 1 93 ? -12.965 7.309 15.302 1.00 81.81 93 TRP A O 1
ATOM 747 N N . LEU A 1 94 ? -11.675 7.214 13.457 1.00 80.00 94 LEU A N 1
ATOM 748 C CA . LEU A 1 94 ? -12.723 7.587 12.518 1.00 80.00 94 LEU A CA 1
ATOM 749 C C . LEU A 1 94 ? -12.911 6.537 11.426 1.00 80.00 94 LEU A C 1
ATOM 751 O O . LEU A 1 94 ? -11.965 5.946 10.897 1.00 80.00 94 LEU A O 1
ATOM 755 N N . ARG A 1 95 ? -14.183 6.363 11.066 1.00 86.31 95 ARG A N 1
ATOM 756 C CA . ARG A 1 95 ? -14.638 5.679 9.860 1.00 86.31 95 ARG A CA 1
ATOM 757 C C . ARG A 1 95 ? -15.387 6.695 9.014 1.00 86.31 95 ARG A C 1
ATOM 759 O O . ARG A 1 95 ? -16.452 7.150 9.417 1.00 86.31 95 ARG A O 1
ATOM 766 N N . LEU A 1 96 ? -14.832 7.031 7.860 1.00 80.75 96 LEU A N 1
ATOM 767 C CA . LEU A 1 96 ? -15.398 8.015 6.942 1.00 80.75 96 LEU A CA 1
ATOM 768 C C . LEU A 1 96 ? -15.728 7.344 5.620 1.00 80.75 96 LEU A C 1
ATOM 770 O O . LEU A 1 96 ? -15.044 6.409 5.217 1.00 80.75 96 LEU A O 1
ATOM 774 N N . THR A 1 97 ? -16.738 7.846 4.929 1.00 76.75 97 THR A N 1
ATOM 775 C CA . THR A 1 97 ? -16.968 7.511 3.524 1.00 76.75 97 THR A CA 1
ATOM 776 C C . THR A 1 97 ? -16.576 8.729 2.707 1.00 76.75 97 THR A C 1
ATOM 778 O O . THR A 1 97 ? -17.022 9.835 3.002 1.00 76.75 97 THR A O 1
ATOM 781 N N . ALA A 1 98 ? -15.709 8.535 1.722 1.00 69.19 98 ALA A N 1
ATOM 782 C CA . ALA A 1 98 ? -15.256 9.575 0.812 1.00 69.19 98 ALA A CA 1
ATOM 783 C C . ALA A 1 98 ? -15.423 9.094 -0.629 1.00 69.19 98 ALA A C 1
ATOM 785 O O . ALA A 1 98 ? -15.288 7.904 -0.902 1.00 69.19 98 ALA A O 1
ATOM 786 N N . GLU A 1 99 ? -15.672 10.006 -1.560 1.00 59.78 99 GLU A N 1
ATOM 787 C CA . GLU A 1 99 ? -15.593 9.688 -2.984 1.00 59.78 99 GLU A CA 1
ATOM 788 C C . GLU A 1 99 ? -14.153 9.854 -3.472 1.00 59.78 99 GLU A C 1
ATOM 790 O O . GLU A 1 99 ? -13.525 10.897 -3.291 1.00 59.78 99 GLU A O 1
ATOM 795 N N . ALA A 1 100 ? -13.623 8.813 -4.109 1.00 54.38 100 ALA A N 1
ATOM 796 C CA . ALA A 1 100 ? -12.344 8.839 -4.797 1.00 54.38 100 ALA A CA 1
ATOM 797 C C . ALA A 1 100 ? -12.541 8.317 -6.224 1.00 54.38 100 ALA A C 1
ATOM 799 O O . ALA A 1 100 ? -12.869 7.147 -6.410 1.00 54.38 100 ALA A O 1
ATOM 800 N N . CYS A 1 101 ? -12.317 9.174 -7.228 1.00 49.34 101 CYS A N 1
ATOM 801 C CA . CYS A 1 101 ? -12.482 8.832 -8.651 1.00 49.34 101 CYS A CA 1
ATOM 802 C C . CYS A 1 101 ? -13.849 8.175 -8.952 1.00 49.34 101 CYS A C 1
ATOM 804 O O . CYS A 1 101 ? -13.895 7.046 -9.441 1.00 49.34 101 CYS A O 1
ATOM 806 N N . ASP A 1 102 ? -14.948 8.851 -8.596 1.00 47.53 102 ASP A N 1
ATOM 807 C CA . ASP A 1 102 ? -16.338 8.395 -8.802 1.00 47.53 102 ASP A CA 1
ATOM 808 C C . ASP A 1 102 ? -16.696 7.065 -8.111 1.00 47.53 102 ASP A C 1
ATOM 810 O O . ASP A 1 102 ? -17.674 6.401 -8.455 1.00 47.53 102 ASP A O 1
ATOM 814 N N . THR A 1 103 ? -15.892 6.652 -7.128 1.00 55.56 103 THR A N 1
ATOM 815 C CA . THR A 1 103 ? -16.124 5.455 -6.318 1.00 55.56 103 THR A CA 1
ATOM 816 C C . THR A 1 103 ? -16.181 5.845 -4.848 1.00 55.56 103 THR A C 1
ATOM 818 O O . THR A 1 103 ? -15.260 6.484 -4.339 1.00 55.56 103 THR A O 1
ATOM 821 N N . GLU A 1 104 ? -17.233 5.435 -4.141 1.00 67.25 104 GLU A N 1
ATOM 822 C CA . GLU A 1 104 ? -17.263 5.543 -2.683 1.00 67.25 104 GLU A CA 1
ATOM 823 C C . GLU A 1 104 ? -16.221 4.607 -2.062 1.00 67.25 104 GLU A C 1
ATOM 825 O O . GLU A 1 104 ? -16.179 3.401 -2.321 1.00 67.25 104 GLU A O 1
ATOM 830 N N . VAL A 1 105 ? -15.378 5.169 -1.206 1.00 72.88 105 VAL A N 1
ATOM 831 C CA . VAL A 1 105 ? -14.338 4.460 -0.475 1.00 72.88 105 VAL A CA 1
ATOM 832 C C . VAL A 1 105 ? -14.489 4.754 1.008 1.00 72.88 105 VAL A C 1
ATOM 834 O O . VAL A 1 105 ? -14.573 5.901 1.441 1.00 72.88 105 VAL A O 1
ATOM 837 N N . THR A 1 106 ? -14.501 3.697 1.816 1.00 82.00 106 THR A N 1
ATOM 838 C CA . THR A 1 106 ? -14.413 3.835 3.269 1.00 82.00 106 THR A CA 1
ATOM 839 C C . THR A 1 106 ? -12.964 4.104 3.666 1.00 82.00 106 THR A C 1
ATOM 841 O O . THR A 1 106 ? -12.068 3.371 3.252 1.00 82.00 106 THR A O 1
ATOM 844 N N . LEU A 1 107 ? -12.737 5.127 4.485 1.00 82.88 107 LEU A N 1
ATOM 845 C CA . LEU A 1 107 ? -11.460 5.461 5.100 1.00 82.88 107 LEU A CA 1
ATOM 846 C C . LEU A 1 107 ? -11.496 5.122 6.592 1.00 82.88 107 LEU A C 1
ATOM 848 O O . LEU A 1 107 ? -12.387 5.570 7.311 1.00 82.88 107 LEU A O 1
ATOM 852 N N . LEU A 1 108 ? -10.524 4.333 7.050 1.00 85.56 108 LEU A N 1
ATOM 853 C CA . LEU A 1 108 ? -10.368 3.921 8.447 1.00 85.56 108 LEU A CA 1
ATOM 854 C C . LEU A 1 108 ? -9.012 4.369 8.978 1.00 85.56 108 LEU A C 1
ATOM 856 O O . LEU A 1 108 ? -7.977 3.992 8.414 1.00 85.56 108 LEU A O 1
ATOM 860 N N . GLY A 1 109 ? -9.012 5.128 10.070 1.00 85.44 109 GLY A N 1
ATOM 861 C CA . GLY A 1 109 ? -7.772 5.605 10.666 1.00 85.44 109 GLY A CA 1
ATOM 862 C C . GLY A 1 109 ? -7.940 6.399 11.948 1.00 85.44 109 GLY A C 1
ATOM 863 O O . GLY A 1 109 ? -9.048 6.615 12.434 1.00 85.44 109 GLY A O 1
ATOM 864 N N . TRP A 1 110 ? -6.803 6.840 12.474 1.00 82.56 110 TRP A N 1
ATOM 865 C CA . TRP A 1 110 ? -6.733 7.744 13.619 1.00 82.56 110 TRP A CA 1
ATOM 866 C C . TRP A 1 110 ? -6.512 9.169 13.132 1.00 82.56 110 TRP A C 1
ATOM 868 O O . TRP A 1 110 ? -5.692 9.391 12.238 1.00 82.56 110 TRP A O 1
ATOM 878 N N . THR A 1 111 ? -7.205 10.133 13.723 1.00 80.25 111 THR A N 1
ATOM 879 C CA . THR A 1 111 ? -6.886 11.545 13.534 1.00 80.25 111 THR A CA 1
ATOM 880 C C . THR A 1 111 ? -5.547 11.866 14.185 1.00 80.25 111 THR A C 1
ATOM 882 O O . THR A 1 111 ? -5.225 11.412 15.286 1.00 80.25 111 THR A O 1
ATOM 885 N N . VAL A 1 112 ? -4.749 12.656 13.489 1.00 79.31 112 VAL A N 1
ATOM 886 C CA . VAL A 1 112 ? -3.430 13.105 13.923 1.00 79.31 112 VAL A CA 1
ATOM 887 C C . VAL A 1 112 ? -3.248 14.550 13.496 1.00 79.31 112 VAL A C 1
ATOM 889 O O . VAL A 1 112 ? -3.770 14.959 12.455 1.00 79.31 112 VAL A O 1
ATOM 892 N N . LEU A 1 113 ? -2.500 15.318 14.281 1.00 77.94 113 LEU A N 1
ATOM 893 C CA . LEU A 1 113 ? -2.117 16.664 13.890 1.00 77.94 113 LEU A CA 1
ATOM 894 C C . LEU A 1 113 ? -0.805 16.606 13.099 1.00 77.94 113 LEU A C 1
ATOM 896 O O . LEU A 1 113 ? 0.213 16.117 13.590 1.00 77.94 113 LEU A O 1
ATOM 900 N N . HIS A 1 114 ? -0.827 17.089 11.861 1.00 69.94 114 HIS A N 1
ATOM 901 C CA . HIS A 1 114 ? 0.348 17.169 11.000 1.00 69.94 114 HIS A CA 1
ATOM 902 C C . HIS A 1 114 ? 0.387 18.543 10.334 1.00 69.94 114 HIS A C 1
ATOM 904 O O . HIS A 1 114 ? -0.581 18.930 9.691 1.00 69.94 114 HIS A O 1
ATOM 910 N N . GLU A 1 115 ? 1.483 19.285 10.521 1.00 76.12 115 GLU A N 1
ATOM 911 C CA . GLU A 1 115 ? 1.645 20.653 9.990 1.00 76.12 115 GLU A CA 1
ATOM 912 C C . GLU A 1 115 ? 0.461 21.582 10.334 1.00 76.12 115 GLU A C 1
ATOM 914 O O . GLU A 1 115 ? -0.058 22.296 9.482 1.00 76.12 115 GLU A O 1
ATOM 919 N N . ASP A 1 116 ? 0.007 21.542 11.594 1.00 73.69 116 ASP A N 1
ATOM 920 C CA . ASP A 1 116 ? -1.146 22.302 12.110 1.00 73.69 116 ASP A CA 1
ATOM 921 C C . ASP A 1 116 ? -2.488 21.995 11.412 1.00 73.69 116 ASP A C 1
ATOM 923 O O . ASP A 1 116 ? -3.464 22.734 11.557 1.00 73.69 116 ASP A O 1
ATOM 927 N N . GLN A 1 117 ? -2.567 20.877 10.685 1.00 72.38 117 GLN A N 1
ATOM 928 C CA . GLN A 1 117 ? -3.774 20.397 10.022 1.00 72.38 117 GLN A CA 1
ATOM 929 C C . GLN A 1 117 ? -4.162 19.010 10.529 1.00 72.38 117 GLN A C 1
ATOM 931 O O . GLN A 1 117 ? -3.322 18.125 10.721 1.00 72.38 117 GLN A O 1
ATOM 936 N N . PHE A 1 118 ? -5.462 18.795 10.727 1.00 76.31 118 PHE A N 1
ATOM 937 C CA . PHE A 1 118 ? -5.963 17.466 11.049 1.00 76.31 118 PHE A CA 1
ATOM 938 C C . PHE A 1 118 ? -5.873 16.563 9.823 1.00 76.31 118 PHE A C 1
ATOM 940 O O . PHE A 1 118 ? -6.439 16.835 8.762 1.00 76.31 118 PHE A O 1
ATOM 947 N N . CYS A 1 119 ? -5.168 15.455 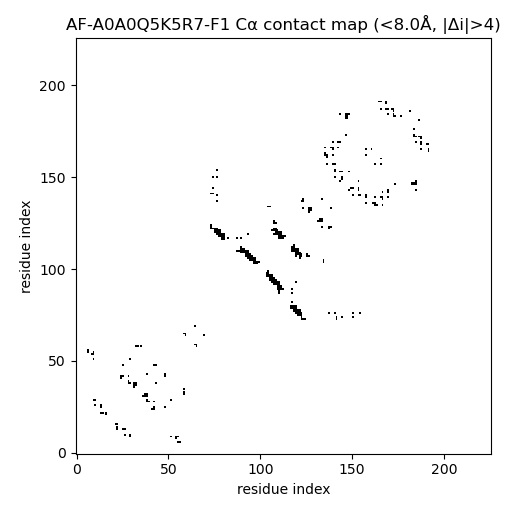9.995 1.00 77.94 119 CYS A N 1
ATOM 948 C CA . CYS A 1 119 ? -5.052 14.398 9.010 1.00 77.94 119 CYS A CA 1
ATOM 949 C C . CYS A 1 119 ? -5.629 13.104 9.577 1.00 77.94 119 CYS A C 1
ATOM 951 O O . CYS A 1 119 ? -5.559 12.843 10.775 1.00 77.94 119 CYS A O 1
ATOM 953 N N . LEU A 1 120 ? -6.144 12.249 8.703 1.00 76.81 120 LEU A N 1
ATOM 954 C CA . LEU A 1 120 ? -6.428 10.860 9.017 1.00 76.81 120 LEU A CA 1
ATOM 955 C C . LEU A 1 120 ? -5.197 10.020 8.666 1.00 76.81 120 LEU A C 1
ATOM 957 O O . LEU A 1 120 ? -4.823 9.907 7.498 1.00 76.81 120 LEU A O 1
ATOM 961 N N . SER A 1 121 ? -4.567 9.425 9.676 1.00 84.31 121 SER A N 1
ATOM 962 C CA . SER A 1 121 ? -3.512 8.429 9.497 1.00 84.31 121 SER A CA 1
ATOM 963 C C . SER A 1 121 ? -4.146 7.080 9.186 1.00 84.31 121 SER A C 1
ATOM 965 O O . SER A 1 121 ? -4.826 6.498 10.035 1.00 84.31 121 SER A O 1
ATOM 967 N N . ILE A 1 122 ? -3.912 6.568 7.978 1.00 82.62 122 ILE A N 1
ATOM 968 C CA . ILE A 1 122 ? -4.476 5.294 7.519 1.00 82.62 122 ILE A CA 1
ATOM 969 C C . ILE A 1 122 ? -3.378 4.266 7.222 1.00 82.62 122 ILE A C 1
ATOM 971 O O . ILE A 1 122 ? -2.340 4.577 6.636 1.00 82.62 122 ILE A O 1
ATOM 975 N N . LYS A 1 123 ? -3.619 3.011 7.623 1.00 86.88 123 LYS A N 1
ATOM 976 C CA . LYS A 1 123 ? -2.733 1.851 7.414 1.00 86.88 123 LYS A CA 1
ATOM 977 C C . LYS A 1 123 ? -3.573 0.635 7.004 1.00 86.88 123 LYS A C 1
ATOM 979 O O . LYS A 1 123 ? -4.659 0.458 7.551 1.00 86.88 123 LYS A O 1
ATOM 984 N N . PRO A 1 124 ? -3.107 -0.263 6.117 1.00 84.31 124 PRO A N 1
ATOM 985 C CA . PRO A 1 124 ? -3.851 -1.474 5.751 1.00 84.31 124 PRO A CA 1
ATOM 986 C C . PRO A 1 124 ? -4.224 -2.376 6.917 1.00 84.31 124 PRO A C 1
ATOM 988 O O . PRO A 1 124 ? -5.263 -3.031 6.865 1.00 84.31 124 PRO A O 1
ATOM 991 N N . GLN A 1 125 ? -3.408 -2.399 7.972 1.00 83.31 125 GLN A N 1
ATOM 992 C CA . GLN A 1 125 ? -3.728 -3.112 9.204 1.00 83.31 125 GLN A CA 1
ATOM 993 C C . GLN A 1 125 ? -5.118 -2.743 9.753 1.00 83.31 125 GLN A C 1
ATOM 995 O O . GLN A 1 125 ? -5.872 -3.649 10.092 1.00 83.31 125 GLN A O 1
ATOM 1000 N N . TYR A 1 126 ? -5.497 -1.462 9.731 1.00 84.88 126 TYR A N 1
ATOM 1001 C CA . TYR A 1 126 ? -6.787 -0.969 10.232 1.00 84.88 126 TYR A CA 1
ATOM 1002 C C . TYR A 1 126 ? -7.987 -1.589 9.510 1.00 84.88 126 TYR A C 1
ATOM 1004 O O . TYR A 1 126 ? -8.968 -1.980 10.134 1.00 84.88 126 TYR A O 1
ATOM 1012 N N . TYR A 1 127 ? -7.882 -1.756 8.193 1.00 85.75 127 TYR A N 1
ATOM 1013 C CA . TYR A 1 127 ? -8.924 -2.381 7.379 1.00 85.75 127 TYR A CA 1
ATOM 1014 C C . TYR A 1 127 ? -8.991 -3.885 7.613 1.00 85.75 127 TYR A C 1
ATOM 1016 O O . TYR A 1 127 ? -10.075 -4.435 7.776 1.00 85.75 127 TYR A O 1
ATOM 1024 N N . ARG A 1 128 ? -7.832 -4.552 7.695 1.00 84.94 128 ARG A N 1
ATOM 1025 C CA . ARG A 1 128 ? -7.774 -5.995 7.973 1.00 84.94 128 ARG A CA 1
ATOM 1026 C C . ARG A 1 128 ? -8.374 -6.326 9.340 1.00 84.94 128 ARG A C 1
ATOM 1028 O O . ARG A 1 128 ? -9.085 -7.316 9.456 1.00 84.94 128 ARG A O 1
ATOM 1035 N N . GLU A 1 129 ? -8.095 -5.505 10.351 1.00 84.50 129 GLU A N 1
ATOM 1036 C CA . GLU A 1 129 ? -8.648 -5.649 11.704 1.00 84.50 129 GLU A CA 1
ATOM 1037 C C . GLU A 1 129 ? -10.158 -5.392 11.742 1.00 84.50 129 GLU A C 1
ATOM 1039 O O . GLU A 1 129 ? -10.878 -6.106 12.435 1.00 84.50 129 GLU A O 1
ATOM 1044 N N . ALA A 1 130 ? -10.649 -4.436 10.950 1.00 81.25 130 ALA A N 1
ATOM 1045 C CA . ALA A 1 130 ? -12.075 -4.147 10.813 1.00 81.25 130 ALA A CA 1
ATOM 1046 C C . ALA A 1 130 ? -12.839 -5.138 9.908 1.00 81.25 130 ALA A C 1
ATOM 1048 O O . ALA A 1 130 ? -14.059 -5.045 9.807 1.00 81.25 130 ALA A O 1
ATOM 1049 N N . GLY A 1 131 ? -12.152 -6.076 9.241 1.00 84.25 131 GLY A N 1
ATOM 1050 C CA . GLY A 1 131 ? -12.764 -6.983 8.262 1.00 84.25 131 GLY A CA 1
ATOM 1051 C C . GLY A 1 131 ? -13.172 -6.303 6.949 1.00 84.25 131 GLY A C 1
ATOM 1052 O O . GLY A 1 131 ? -13.987 -6.842 6.205 1.00 84.25 131 G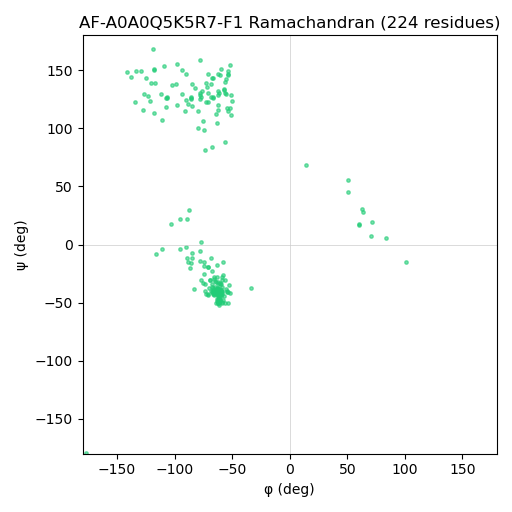LY A O 1
ATOM 1053 N N . GLU A 1 132 ? -12.607 -5.133 6.661 1.00 83.38 132 GLU A N 1
ATOM 1054 C CA . GLU A 1 132 ? -12.925 -4.298 5.505 1.00 83.38 132 GLU A CA 1
ATOM 1055 C C . GLU A 1 132 ? -11.918 -4.503 4.366 1.00 83.38 132 GLU A C 1
ATOM 1057 O O . GLU A 1 132 ? -10.755 -4.881 4.567 1.00 83.38 132 GLU A O 1
ATOM 1062 N N . ARG A 1 133 ? -12.349 -4.224 3.132 1.00 82.94 133 ARG A N 1
ATOM 1063 C CA . ARG A 1 133 ? -11.448 -4.259 1.975 1.00 82.94 133 ARG A CA 1
ATOM 1064 C C . ARG A 1 133 ? -10.443 -3.111 2.081 1.00 82.94 133 ARG A C 1
ATOM 1066 O O . ARG A 1 133 ? -10.823 -1.951 2.189 1.00 82.94 133 ARG A O 1
ATOM 1073 N N . VAL A 1 134 ? -9.153 -3.434 1.983 1.00 85.00 134 VAL A N 1
ATOM 1074 C CA . VAL A 1 134 ? -8.088 -2.423 1.897 1.00 85.00 134 VAL A CA 1
ATOM 1075 C C . VAL A 1 134 ? -8.214 -1.670 0.559 1.00 85.00 134 VAL A C 1
ATOM 1077 O O . VAL A 1 134 ? -8.207 -2.332 -0.488 1.00 85.00 134 VAL A O 1
ATOM 1080 N N . PRO A 1 135 ? -8.288 -0.325 0.561 1.00 80.19 135 PRO A N 1
ATOM 1081 C CA . PRO A 1 135 ? -8.381 0.469 -0.660 1.00 80.19 135 PRO A CA 1
ATOM 1082 C C . PRO A 1 135 ? -7.176 0.296 -1.590 1.00 80.19 135 PRO A C 1
ATOM 1084 O O . PRO A 1 135 ? -6.033 0.167 -1.148 1.00 80.19 135 PRO A O 1
ATOM 1087 N N . GLU A 1 136 ? -7.417 0.347 -2.900 1.00 82.44 136 GLU A N 1
ATOM 1088 C CA . GLU A 1 136 ? -6.377 0.134 -3.918 1.00 82.44 136 GLU A CA 1
ATOM 1089 C C . GLU A 1 136 ? -5.288 1.208 -3.894 1.00 82.44 136 GLU A C 1
ATOM 1091 O O . GLU A 1 136 ? -4.111 0.888 -4.048 1.00 82.44 136 GLU A O 1
ATOM 1096 N N . PHE A 1 137 ? -5.647 2.467 -3.627 1.00 80.44 137 PHE A N 1
ATOM 1097 C CA . PHE A 1 137 ? -4.662 3.544 -3.498 1.00 80.44 137 PHE A CA 1
ATOM 1098 C C . PHE A 1 137 ? -3.700 3.292 -2.324 1.00 80.44 137 PHE A C 1
ATOM 1100 O O . PHE A 1 137 ? -2.522 3.632 -2.399 1.00 80.44 137 PHE A O 1
ATOM 1107 N N . LEU A 1 138 ? -4.174 2.649 -1.250 1.00 83.12 138 LEU A N 1
ATOM 1108 C CA . LEU A 1 138 ? -3.353 2.345 -0.082 1.00 83.12 138 LEU A CA 1
ATOM 1109 C C . LEU A 1 138 ? -2.402 1.177 -0.371 1.00 83.12 138 LEU A C 1
ATOM 1111 O O . LEU A 1 138 ? -1.261 1.173 0.091 1.00 83.12 138 LEU A O 1
ATOM 1115 N N . TRP A 1 139 ? -2.833 0.222 -1.202 1.00 84.25 139 TRP A N 1
ATOM 1116 C CA . TRP A 1 139 ? -1.939 -0.792 -1.761 1.00 84.25 139 TRP A CA 1
ATOM 1117 C C . TRP A 1 139 ? -0.882 -0.192 -2.686 1.00 84.25 139 TRP A C 1
ATOM 1119 O O . TRP A 1 139 ? 0.280 -0.589 -2.599 1.00 84.25 139 TRP A O 1
ATOM 1129 N N . ALA A 1 140 ? -1.255 0.772 -3.531 1.00 83.19 140 ALA A N 1
ATOM 1130 C CA . ALA A 1 140 ? -0.315 1.472 -4.400 1.00 83.19 140 ALA A CA 1
ATOM 1131 C C . ALA A 1 140 ? 0.745 2.221 -3.579 1.00 83.19 140 ALA A C 1
ATOM 1133 O O . ALA A 1 140 ? 1.939 2.053 -3.819 1.00 83.19 140 ALA A O 1
ATOM 1134 N N . PHE A 1 141 ? 0.322 2.952 -2.546 1.00 84.12 141 PHE A N 1
ATOM 1135 C CA 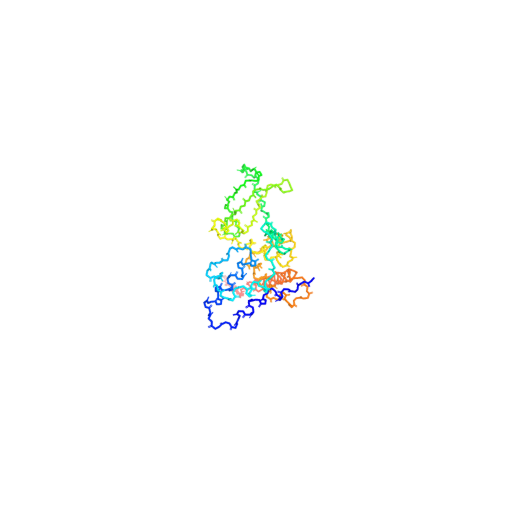. PHE A 1 141 ? 1.219 3.634 -1.617 1.00 84.12 141 PHE A CA 1
ATOM 1136 C C . PHE A 1 141 ? 2.214 2.666 -0.961 1.00 84.12 141 PHE A C 1
ATOM 1138 O O . PHE A 1 141 ? 3.426 2.871 -1.035 1.00 84.12 141 PHE A O 1
ATOM 1145 N N . GLN A 1 142 ? 1.729 1.553 -0.397 1.00 85.50 142 GLN A N 1
ATOM 1146 C CA . GLN A 1 142 ? 2.616 0.542 0.185 1.00 85.50 142 GLN A CA 1
ATOM 1147 C C . GLN A 1 142 ? 3.565 -0.076 -0.839 1.00 85.50 142 GLN A C 1
ATOM 1149 O O . GLN A 1 142 ? 4.728 -0.324 -0.523 1.00 85.50 142 GLN A O 1
ATOM 1154 N N . GLY A 1 143 ? 3.075 -0.343 -2.050 1.00 84.12 143 GLY A N 1
ATOM 1155 C CA . GLY A 1 143 ? 3.879 -0.873 -3.141 1.00 84.12 143 GLY A CA 1
ATOM 1156 C C . GLY A 1 143 ? 5.036 0.056 -3.496 1.00 84.12 143 GLY A C 1
ATOM 1157 O O . GLY A 1 143 ? 6.167 -0.406 -3.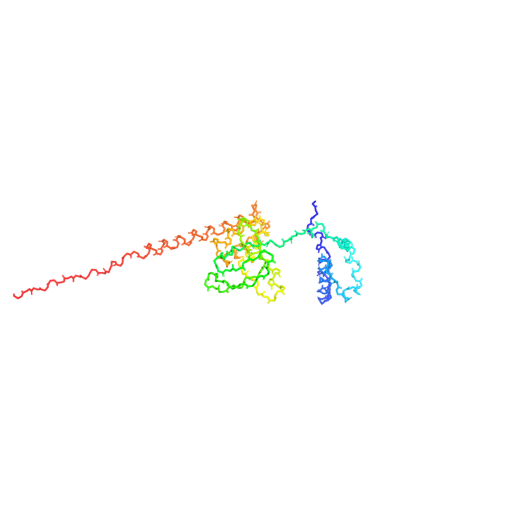605 1.00 84.12 143 GLY A O 1
ATOM 1158 N N . LEU A 1 144 ? 4.784 1.365 -3.588 1.00 84.25 144 LEU A N 1
ATOM 1159 C CA . LEU A 1 144 ? 5.824 2.371 -3.814 1.00 84.25 144 LEU A CA 1
ATOM 1160 C C . LEU A 1 144 ? 6.841 2.400 -2.673 1.00 84.25 144 LEU A C 1
ATOM 1162 O O . LEU A 1 144 ? 8.041 2.327 -2.932 1.00 84.25 144 LEU A O 1
ATOM 1166 N N . CYS A 1 145 ? 6.386 2.458 -1.419 1.00 85.00 145 CYS A N 1
ATOM 1167 C CA . CYS A 1 145 ? 7.292 2.501 -0.270 1.00 85.00 145 CYS A CA 1
ATOM 1168 C C . CYS A 1 145 ? 8.195 1.267 -0.186 1.00 85.00 145 CYS A C 1
ATOM 1170 O O . CYS A 1 145 ? 9.377 1.381 0.122 1.00 85.00 145 CYS A O 1
ATOM 1172 N N . ARG A 1 146 ? 7.667 0.085 -0.510 1.00 84.44 146 ARG A N 1
ATOM 1173 C CA . ARG A 1 146 ? 8.456 -1.152 -0.546 1.00 84.44 146 ARG A CA 1
ATOM 1174 C C . ARG A 1 146 ? 9.396 -1.256 -1.755 1.00 84.44 146 ARG A C 1
ATOM 1176 O O . ARG A 1 146 ? 10.277 -2.107 -1.746 1.00 84.44 146 ARG A O 1
ATOM 1183 N N . LEU A 1 147 ? 9.208 -0.425 -2.781 1.00 82.25 147 LEU A N 1
ATOM 1184 C CA . LEU A 1 147 ? 10.156 -0.221 -3.884 1.00 82.25 147 LEU A CA 1
ATOM 1185 C C . LEU A 1 147 ? 11.163 0.906 -3.569 1.00 82.25 147 LEU A C 1
ATOM 1187 O O . LEU A 1 147 ? 11.748 1.491 -4.484 1.00 82.25 147 LEU A O 1
ATOM 1191 N N . ASP A 1 148 ? 11.347 1.209 -2.280 1.00 82.88 148 ASP A N 1
ATOM 1192 C CA . ASP A 1 148 ? 12.223 2.246 -1.728 1.00 82.88 148 ASP A CA 1
ATOM 1193 C C . ASP A 1 148 ? 11.841 3.684 -2.131 1.00 82.88 148 ASP A C 1
ATOM 1195 O O . ASP A 1 148 ? 12.694 4.572 -2.198 1.00 82.88 148 ASP A O 1
ATOM 1199 N N . CYS A 1 149 ? 10.557 3.941 -2.412 1.00 83.31 149 CYS A N 1
ATOM 1200 C CA . CYS A 1 149 ? 10.050 5.303 -2.587 1.00 83.31 149 CYS A CA 1
ATOM 1201 C C . CYS A 1 149 ? 9.848 5.980 -1.216 1.00 83.31 149 CYS A C 1
ATOM 1203 O O . CYS A 1 149 ? 9.163 5.407 -0.360 1.00 83.31 149 CYS A O 1
ATOM 1205 N N . PRO A 1 150 ? 10.379 7.196 -0.986 1.00 84.19 150 PRO A N 1
ATOM 1206 C CA . PRO A 1 150 ? 10.098 7.950 0.235 1.00 84.19 150 PRO A CA 1
ATOM 1207 C C . PRO A 1 150 ? 8.584 8.164 0.431 1.00 84.19 150 PRO A C 1
ATOM 1209 O O . PRO A 1 150 ? 7.907 8.470 -0.551 1.00 84.19 150 PRO A O 1
ATOM 1212 N N . PRO A 1 151 ? 8.036 8.053 1.658 1.00 80.81 151 PRO A N 1
ATOM 1213 C CA . PRO A 1 151 ? 6.594 8.182 1.906 1.00 80.81 151 PRO A CA 1
ATOM 1214 C C . PRO A 1 151 ? 5.973 9.476 1.364 1.00 80.81 151 PRO A C 1
ATOM 1216 O O . PRO A 1 151 ? 4.911 9.438 0.751 1.00 80.81 151 PRO A O 1
ATOM 1219 N N . GLU A 1 152 ? 6.664 10.605 1.515 1.00 78.88 152 GLU A N 1
ATOM 1220 C CA . GLU A 1 152 ? 6.228 11.910 1.001 1.00 78.88 152 GLU A CA 1
ATOM 1221 C C . GLU A 1 152 ? 6.072 11.902 -0.528 1.00 78.88 152 GLU A C 1
ATOM 1223 O O . GLU A 1 152 ? 5.089 12.408 -1.068 1.00 78.88 152 GLU A O 1
ATOM 1228 N N . GLU A 1 153 ? 7.011 11.275 -1.242 1.00 83.69 153 GLU A N 1
ATOM 1229 C CA . GLU A 1 153 ? 6.931 11.141 -2.699 1.00 83.69 153 GLU A CA 1
ATOM 1230 C C . GLU A 1 153 ? 5.884 10.110 -3.113 1.00 83.69 153 GLU A C 1
ATOM 1232 O O . GLU A 1 153 ? 5.125 10.346 -4.051 1.00 83.69 153 GLU A O 1
ATOM 1237 N N . ALA A 1 154 ? 5.783 8.992 -2.392 1.00 82.56 154 ALA A N 1
ATOM 1238 C CA . ALA A 1 154 ? 4.758 7.985 -2.636 1.00 82.56 154 ALA A CA 1
ATOM 1239 C C . ALA A 1 154 ? 3.351 8.586 -2.506 1.00 82.56 154 ALA A C 1
ATOM 1241 O O . ALA A 1 154 ? 2.485 8.301 -3.334 1.00 82.56 154 ALA A O 1
ATOM 1242 N N . GLN A 1 155 ? 3.139 9.467 -1.523 1.00 78.00 155 GLN A N 1
ATOM 1243 C CA . GLN A 1 155 ? 1.897 10.214 -1.351 1.00 78.00 155 GLN A CA 1
ATOM 1244 C C . GLN A 1 155 ? 1.617 11.132 -2.546 1.00 78.00 155 GLN A C 1
ATOM 1246 O O . GLN A 1 155 ? 0.534 11.044 -3.125 1.00 78.00 155 GLN A O 1
ATOM 1251 N N . ARG A 1 156 ? 2.586 11.951 -2.981 1.00 79.06 156 ARG A N 1
ATOM 1252 C CA . ARG A 1 156 ? 2.418 12.817 -4.167 1.00 79.06 156 ARG A CA 1
ATOM 1253 C C . ARG A 1 156 ? 2.113 12.015 -5.432 1.00 79.06 156 ARG A C 1
ATOM 1255 O O . ARG A 1 156 ? 1.261 12.401 -6.226 1.00 79.06 156 ARG A O 1
ATOM 1262 N N . VAL A 1 157 ? 2.777 10.876 -5.617 1.00 84.38 157 VAL A N 1
ATOM 1263 C CA . VAL A 1 157 ? 2.543 9.986 -6.762 1.00 84.38 157 VAL A CA 1
ATOM 1264 C C . VAL A 1 157 ? 1.142 9.370 -6.706 1.00 84.38 157 VAL A C 1
ATOM 1266 O O . VAL A 1 157 ? 0.465 9.336 -7.731 1.00 84.38 157 VAL A O 1
ATOM 1269 N N . CYS A 1 158 ? 0.677 8.946 -5.527 1.00 80.94 158 CYS A N 1
ATOM 1270 C CA . CYS A 1 158 ? -0.683 8.431 -5.338 1.00 80.94 158 CYS A CA 1
ATOM 1271 C C . CYS A 1 158 ? -1.771 9.490 -5.563 1.00 80.94 158 CYS A C 1
ATOM 1273 O O . CYS A 1 158 ? -2.877 9.138 -5.954 1.00 80.94 158 CYS A O 1
ATOM 1275 N N . GLN A 1 159 ? -1.467 10.771 -5.342 1.00 75.56 159 GLN A N 1
ATOM 1276 C CA . GLN A 1 159 ? -2.378 11.879 -5.649 1.00 75.56 159 GLN A CA 1
ATOM 1277 C C . GLN A 1 159 ? -2.416 12.213 -7.147 1.00 75.56 159 GLN A C 1
ATOM 1279 O O . GLN A 1 159 ? -3.441 12.662 -7.650 1.00 75.56 159 GLN A O 1
ATOM 1284 N N . ALA A 1 160 ? -1.309 12.005 -7.864 1.00 77.69 160 ALA A N 1
ATOM 1285 C CA . ALA A 1 160 ? -1.187 12.378 -9.273 1.00 77.69 160 ALA A CA 1
ATOM 1286 C C . ALA A 1 160 ? -1.698 11.310 -10.257 1.00 77.69 160 ALA A C 1
ATOM 1288 O O . ALA A 1 160 ? -1.964 11.629 -11.415 1.00 77.69 160 ALA A O 1
ATOM 1289 N N . TRP A 1 161 ? -1.814 10.049 -9.833 1.00 78.50 161 TRP A N 1
ATOM 1290 C CA . TRP A 1 161 ? -2.141 8.925 -10.715 1.00 78.50 161 TRP A CA 1
ATOM 1291 C C . TRP A 1 161 ? -3.220 8.029 -10.120 1.00 78.50 161 TRP A C 1
ATOM 1293 O O . TRP A 1 161 ? -3.292 7.836 -8.910 1.00 78.50 161 TRP A O 1
ATOM 1303 N N . SER A 1 162 ? -4.025 7.410 -10.986 1.00 78.50 162 SER A N 1
ATOM 1304 C CA . SER A 1 162 ? -5.057 6.474 -10.541 1.00 78.50 162 SER A CA 1
ATOM 1305 C C . SER A 1 162 ? -4.445 5.204 -9.940 1.00 78.50 162 SER A C 1
ATOM 1307 O O . SER A 1 162 ? -3.437 4.675 -10.426 1.00 78.50 162 SER A O 1
ATOM 1309 N N . ALA A 1 163 ? -5.085 4.675 -8.894 1.00 78.75 163 ALA A N 1
ATOM 1310 C CA . ALA A 1 163 ? -4.626 3.463 -8.218 1.00 78.75 163 ALA A CA 1
ATOM 1311 C C . ALA A 1 163 ? -4.437 2.259 -9.169 1.00 78.75 163 ALA A C 1
ATOM 1313 O O . ALA A 1 163 ? -3.401 1.601 -9.058 1.00 78.75 163 ALA A O 1
ATOM 1314 N N . PRO A 1 164 ? -5.323 1.996 -10.155 1.00 79.44 164 PRO A N 1
ATOM 1315 C CA . PRO A 1 164 ? -5.118 0.899 -11.102 1.00 79.44 164 PRO A CA 1
ATOM 1316 C C . PRO A 1 164 ? -3.845 1.054 -11.944 1.00 79.44 164 PRO A C 1
ATOM 1318 O O . PRO A 1 164 ? -3.102 0.087 -12.127 1.00 79.44 164 PRO A O 1
ATOM 1321 N N . MET A 1 165 ? -3.551 2.269 -12.423 1.00 79.31 165 MET A N 1
ATOM 1322 C CA . MET A 1 165 ? -2.330 2.535 -13.194 1.00 79.31 165 MET A CA 1
ATOM 1323 C C . MET A 1 165 ? -1.081 2.360 -12.333 1.00 79.31 165 MET A C 1
ATOM 1325 O O . MET A 1 165 ? -0.102 1.752 -12.772 1.00 79.31 165 MET A O 1
ATOM 1329 N N . LEU A 1 166 ? -1.124 2.862 -11.099 1.00 81.44 166 LEU A N 1
ATOM 1330 C CA . LEU A 1 166 ? -0.024 2.720 -10.154 1.00 81.44 166 LEU A CA 1
ATOM 1331 C C . LEU A 1 166 ? 0.254 1.256 -9.838 1.00 81.44 166 LEU A C 1
ATOM 1333 O O . LEU A 1 166 ? 1.393 0.819 -9.971 1.00 81.44 166 LEU A O 1
ATOM 1337 N N . LEU A 1 167 ? -0.774 0.485 -9.482 1.00 80.94 167 LEU A N 1
ATOM 1338 C CA . LEU A 1 167 ? -0.631 -0.937 -9.180 1.00 80.94 167 LEU A CA 1
ATOM 1339 C C . LEU A 1 167 ? -0.056 -1.708 -10.371 1.00 80.94 167 LEU A C 1
ATOM 1341 O O . LEU A 1 167 ? 0.860 -2.505 -10.185 1.00 80.94 167 LEU A O 1
ATOM 1345 N N . ALA A 1 168 ? -0.509 -1.422 -11.594 1.00 80.12 168 ALA A N 1
ATOM 1346 C CA . ALA A 1 168 ? 0.049 -2.042 -12.792 1.00 80.12 168 ALA A CA 1
ATOM 1347 C C . ALA A 1 168 ? 1.548 -1.731 -12.969 1.00 80.12 168 ALA A C 1
ATOM 1349 O O . ALA A 1 168 ? 2.345 -2.642 -13.198 1.00 80.12 168 ALA A O 1
ATOM 1350 N N . ALA A 1 169 ? 1.961 -0.466 -12.823 1.00 80.69 169 ALA A N 1
ATOM 1351 C CA . ALA A 1 169 ? 3.372 -0.088 -12.936 1.00 80.69 169 ALA A CA 1
ATOM 1352 C C . ALA A 1 169 ? 4.238 -0.676 -11.809 1.00 80.69 169 ALA A C 1
ATOM 1354 O O . ALA A 1 169 ? 5.354 -1.133 -12.065 1.00 80.69 169 ALA A O 1
ATOM 1355 N N . ILE A 1 170 ? 3.721 -0.696 -10.578 1.00 82.12 170 ILE A N 1
ATOM 1356 C CA . ILE A 1 170 ? 4.374 -1.282 -9.401 1.00 82.12 170 ILE A CA 1
ATOM 1357 C C . ILE A 1 170 ? 4.596 -2.781 -9.603 1.00 82.12 170 ILE A C 1
ATOM 1359 O O . ILE A 1 170 ? 5.707 -3.254 -9.375 1.00 82.12 170 ILE A O 1
ATOM 1363 N N . THR A 1 171 ? 3.589 -3.522 -10.074 1.00 82.88 171 THR A N 1
ATOM 1364 C CA . THR A 1 171 ? 3.716 -4.960 -10.356 1.00 82.88 171 THR A CA 1
ATOM 1365 C C . THR A 1 171 ? 4.834 -5.226 -11.362 1.00 82.88 171 THR A C 1
ATOM 1367 O O . THR A 1 171 ? 5.719 -6.038 -11.098 1.00 82.88 171 THR A O 1
ATOM 1370 N N . VAL A 1 172 ? 4.874 -4.473 -12.467 1.00 80.69 172 VAL A N 1
ATOM 1371 C CA . VAL A 1 172 ? 5.936 -4.612 -13.480 1.00 80.69 172 VAL A CA 1
ATOM 1372 C C . VAL A 1 172 ? 7.318 -4.282 -12.902 1.00 80.69 172 VAL A C 1
ATOM 1374 O O . VAL A 1 172 ? 8.308 -4.936 -13.241 1.00 80.69 172 VAL A O 1
ATOM 1377 N N . ALA A 1 173 ? 7.418 -3.270 -12.037 1.00 81.50 173 ALA A N 1
ATOM 1378 C CA . ALA A 1 173 ? 8.675 -2.919 -11.381 1.00 81.50 173 ALA A CA 1
ATOM 1379 C C . ALA A 1 173 ? 9.143 -4.004 -10.402 1.00 81.50 173 ALA A C 1
ATOM 1381 O O . ALA A 1 173 ? 10.331 -4.323 -10.384 1.00 81.50 173 ALA A O 1
ATOM 1382 N N . TYR A 1 174 ? 8.222 -4.612 -9.653 1.00 78.94 174 TYR A N 1
ATOM 1383 C CA . TYR A 1 174 ? 8.512 -5.732 -8.760 1.00 78.94 174 TYR A CA 1
ATOM 1384 C C . TYR A 1 174 ? 9.038 -6.955 -9.500 1.00 78.94 174 TYR A C 1
ATOM 1386 O O . TYR A 1 174 ? 10.057 -7.518 -9.107 1.00 78.94 174 TYR A O 1
ATOM 1394 N N . GLU A 1 175 ? 8.386 -7.346 -10.593 1.00 79.88 175 GLU A N 1
ATOM 1395 C CA . GLU A 1 175 ? 8.811 -8.492 -11.406 1.00 79.88 175 GLU A CA 1
ATOM 1396 C C . GLU A 1 175 ? 10.227 -8.304 -11.962 1.00 79.88 175 GLU A C 1
ATOM 1398 O O . GLU A 1 175 ? 11.000 -9.256 -12.078 1.00 79.88 175 GLU A O 1
ATOM 1403 N N . LYS A 1 176 ? 10.591 -7.058 -12.279 1.00 78.56 176 LYS A N 1
ATOM 1404 C CA . LYS A 1 176 ? 11.888 -6.715 -12.869 1.00 78.56 176 LYS A CA 1
ATOM 1405 C C . LYS A 1 176 ? 12.937 -6.284 -11.854 1.00 78.56 176 LYS A C 1
ATOM 1407 O O . LYS A 1 176 ? 14.078 -6.078 -12.256 1.00 78.56 176 LYS A O 1
ATOM 1412 N N . GLN A 1 177 ? 12.613 -6.179 -10.566 1.00 78.88 177 GLN A N 1
ATOM 1413 C CA . GLN A 1 177 ? 13.496 -5.574 -9.559 1.00 78.88 177 GLN A CA 1
ATOM 1414 C C . GLN A 1 177 ? 14.915 -6.170 -9.550 1.00 78.88 177 GLN A C 1
ATOM 1416 O O . GLN A 1 177 ? 15.889 -5.449 -9.370 1.00 78.88 177 GLN A O 1
ATOM 1421 N N . HIS A 1 178 ? 15.045 -7.472 -9.826 1.00 78.44 178 HIS A N 1
ATOM 1422 C CA . HIS A 1 178 ? 16.320 -8.196 -9.833 1.00 78.44 178 HIS A CA 1
ATOM 1423 C C . HIS A 1 178 ? 17.244 -7.837 -11.005 1.00 78.44 178 HIS A C 1
ATOM 1425 O O . HIS A 1 178 ? 18.440 -8.107 -10.941 1.00 78.44 178 HIS A O 1
ATOM 1431 N N . VAL A 1 179 ? 16.699 -7.260 -12.078 1.00 80.19 179 VAL A N 1
ATOM 1432 C CA . VAL A 1 179 ? 17.445 -6.884 -13.289 1.00 80.19 179 VAL A CA 1
ATOM 1433 C C . VAL A 1 179 ? 17.563 -5.370 -13.465 1.00 80.19 179 VAL A C 1
ATOM 1435 O O . VAL A 1 179 ? 18.211 -4.904 -14.403 1.00 80.19 179 VAL A O 1
ATOM 1438 N N . LEU A 1 180 ? 16.942 -4.581 -12.583 1.00 78.75 180 LEU A N 1
ATOM 1439 C CA . LEU A 1 180 ? 17.028 -3.128 -12.631 1.00 78.75 180 LEU A CA 1
ATOM 1440 C C . LEU A 1 180 ? 18.379 -2.658 -12.084 1.00 78.75 180 LEU A C 1
ATOM 1442 O O . LEU A 1 180 ? 18.776 -2.972 -10.968 1.00 78.75 180 LEU A O 1
ATOM 1446 N N . THR A 1 181 ? 19.076 -1.848 -12.878 1.00 76.62 181 THR A N 1
ATOM 1447 C CA . THR A 1 181 ? 20.338 -1.198 -12.489 1.00 76.62 181 THR A CA 1
ATOM 1448 C C . THR A 1 181 ? 20.128 0.109 -11.723 1.00 76.62 181 THR A C 1
ATOM 1450 O O . THR A 1 181 ? 21.073 0.665 -11.169 1.00 76.62 181 THR A O 1
ATOM 1453 N N . ARG A 1 182 ? 18.896 0.627 -11.710 1.00 79.81 182 ARG A N 1
ATOM 1454 C CA . ARG A 1 182 ? 18.480 1.844 -11.001 1.00 79.81 182 ARG A CA 1
ATOM 1455 C C . ARG A 1 182 ? 17.405 1.508 -9.975 1.00 79.81 182 ARG A C 1
ATOM 1457 O O . ARG A 1 182 ? 16.830 0.425 -10.015 1.00 79.81 182 ARG A O 1
ATOM 1464 N N . SER A 1 183 ? 17.113 2.473 -9.103 1.00 83.25 183 SER A N 1
ATOM 1465 C CA . SER A 1 183 ? 16.063 2.345 -8.092 1.00 83.25 183 SER A CA 1
ATOM 1466 C C . SER A 1 183 ? 14.724 1.885 -8.709 1.00 83.25 183 SER A C 1
ATOM 1468 O O . SER A 1 183 ? 14.270 2.498 -9.685 1.00 83.25 183 SER A O 1
ATOM 1470 N N . PRO A 1 184 ? 14.084 0.833 -8.162 1.00 84.75 184 PRO A N 1
ATOM 1471 C CA . PRO A 1 184 ? 12.839 0.287 -8.696 1.00 84.75 184 PRO A CA 1
ATOM 1472 C C . PRO A 1 184 ? 11.676 1.284 -8.749 1.00 84.75 184 PRO A C 1
ATOM 1474 O O . PRO A 1 184 ? 10.935 1.296 -9.733 1.00 84.75 184 PRO A O 1
ATOM 1477 N N . TRP A 1 185 ? 11.529 2.187 -7.774 1.00 89.56 185 TRP A N 1
ATOM 1478 C CA . TRP A 1 185 ? 10.463 3.196 -7.844 1.00 89.56 185 TRP A CA 1
ATOM 1479 C C . TRP A 1 185 ? 10.705 4.241 -8.950 1.00 89.56 185 TRP A C 1
ATOM 1481 O O . TRP A 1 185 ? 9.757 4.718 -9.575 1.00 89.56 185 TRP A O 1
ATOM 1491 N N . LEU A 1 186 ? 11.962 4.558 -9.290 1.00 90.75 186 LEU A N 1
ATOM 1492 C CA . LEU A 1 186 ? 12.256 5.415 -10.449 1.00 90.75 186 LEU A CA 1
ATOM 1493 C C . LEU A 1 186 ? 11.858 4.736 -11.765 1.00 90.75 186 LEU A C 1
ATOM 1495 O O . LEU A 1 186 ? 11.488 5.415 -12.726 1.00 90.75 186 LEU A O 1
ATOM 1499 N N . TYR A 1 187 ? 11.913 3.404 -11.814 1.00 90.88 187 TYR A N 1
ATOM 1500 C CA . TYR A 1 187 ? 11.411 2.641 -12.951 1.00 90.88 187 TYR A CA 1
ATOM 1501 C C . TYR A 1 187 ? 9.883 2.735 -13.061 1.00 90.88 187 TYR A C 1
ATOM 1503 O O . TYR A 1 187 ? 9.385 2.973 -14.161 1.00 90.88 187 TYR A O 1
ATOM 1511 N N . VAL A 1 188 ? 9.153 2.681 -11.936 1.00 90.31 188 VAL A N 1
ATOM 1512 C CA . VAL A 1 188 ? 7.704 2.973 -11.890 1.00 90.31 188 VAL A CA 1
ATOM 1513 C C . VAL A 1 188 ? 7.415 4.346 -12.500 1.00 90.31 188 VAL A C 1
ATOM 1515 O O . VAL A 1 188 ? 6.611 4.450 -13.424 1.00 90.31 188 VAL A O 1
ATOM 1518 N N . MET A 1 189 ? 8.135 5.391 -12.083 1.00 92.50 189 MET A N 1
ATOM 1519 C CA . MET A 1 189 ? 7.964 6.736 -12.652 1.00 92.50 189 MET A CA 1
ATOM 1520 C C . MET A 1 189 ? 8.258 6.799 -14.155 1.00 92.50 189 MET A C 1
ATOM 1522 O O . MET A 1 189 ? 7.613 7.554 -14.884 1.00 92.50 189 MET A O 1
ATOM 1526 N N . GLY A 1 190 ? 9.218 6.007 -14.637 1.00 91.00 190 GLY A N 1
ATOM 1527 C CA . GLY A 1 190 ? 9.494 5.861 -16.065 1.00 91.00 190 GLY A CA 1
ATOM 1528 C C . GLY A 1 190 ? 8.312 5.273 -16.840 1.00 91.00 190 GLY A C 1
ATOM 1529 O O . GLY A 1 190 ? 7.974 5.787 -17.907 1.00 91.00 190 GLY A O 1
ATOM 1530 N N . ILE A 1 191 ? 7.661 4.243 -16.289 1.00 89.62 191 ILE A N 1
ATOM 1531 C CA . ILE A 1 191 ? 6.456 3.629 -16.869 1.00 89.62 191 ILE A CA 1
ATOM 1532 C C . ILE A 1 191 ? 5.319 4.655 -16.928 1.00 89.62 191 ILE A C 1
ATOM 1534 O O . ILE A 1 191 ? 4.752 4.872 -17.999 1.00 89.62 191 ILE A O 1
ATOM 1538 N N . LEU A 1 192 ? 5.042 5.335 -15.812 1.00 88.69 192 LEU A N 1
ATOM 1539 C CA . LEU A 1 192 ? 3.960 6.319 -15.713 1.00 88.69 192 LEU A CA 1
ATOM 1540 C C . LEU A 1 192 ? 4.134 7.458 -16.730 1.00 88.69 192 LEU A C 1
ATOM 1542 O O . LEU A 1 192 ? 3.244 7.719 -17.537 1.00 88.69 192 LEU A O 1
ATOM 1546 N N . ARG A 1 193 ? 5.324 8.067 -16.796 1.00 89.81 193 ARG A N 1
ATOM 1547 C CA . ARG A 1 193 ? 5.625 9.134 -17.77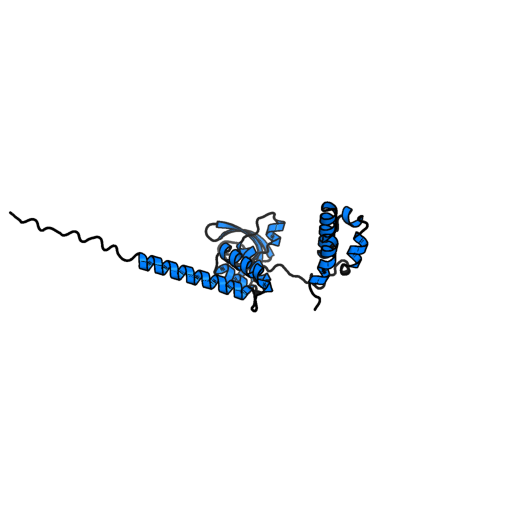1 1.00 89.81 193 ARG A CA 1
ATOM 1548 C C . ARG A 1 193 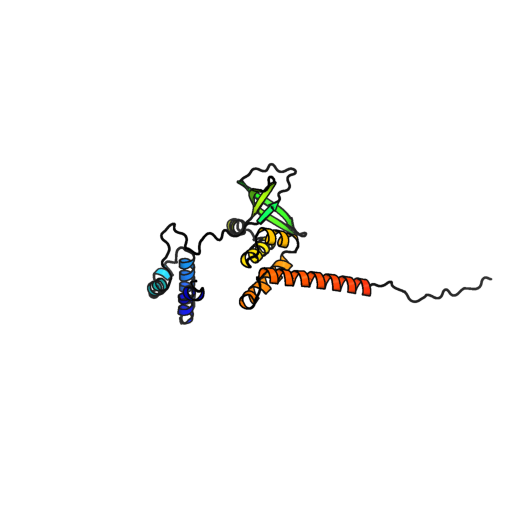? 5.496 8.669 -19.222 1.00 89.81 193 ARG A C 1
ATOM 1550 O O . ARG A 1 193 ? 5.145 9.461 -20.095 1.00 89.81 193 ARG A O 1
ATOM 1557 N N . ASN A 1 194 ? 5.809 7.405 -19.509 1.00 89.50 194 ASN A N 1
ATOM 1558 C CA . ASN A 1 194 ? 5.633 6.859 -20.851 1.00 89.50 194 ASN A CA 1
ATOM 1559 C C . ASN A 1 194 ? 4.146 6.699 -21.206 1.00 89.50 194 ASN A C 1
ATOM 1561 O O . ASN A 1 194 ? 3.755 6.976 -22.342 1.00 89.50 194 ASN A O 1
ATOM 1565 N N . TRP A 1 195 ? 3.308 6.316 -20.238 1.00 83.88 195 TRP A N 1
ATOM 1566 C CA . TRP A 1 195 ? 1.859 6.289 -20.430 1.00 83.88 195 TRP A CA 1
ATOM 1567 C C . TRP A 1 195 ? 1.279 7.672 -20.702 1.00 83.88 195 TRP A C 1
ATOM 1569 O O . TRP A 1 195 ? 0.547 7.815 -21.675 1.00 83.88 195 TRP A O 1
ATOM 1579 N N . GLU A 1 196 ? 1.647 8.694 -19.933 1.00 82.81 196 GLU A N 1
ATOM 1580 C CA . GLU A 1 196 ? 1.180 10.070 -20.171 1.00 82.81 196 GLU A CA 1
ATOM 1581 C C . GLU A 1 196 ? 1.581 10.582 -21.560 1.00 82.81 196 GLU A C 1
ATOM 1583 O O . GLU A 1 196 ? 0.753 11.136 -22.282 1.00 82.81 196 GLU A O 1
ATOM 1588 N N . ARG A 1 197 ? 2.816 10.315 -22.004 1.00 81.75 197 ARG A N 1
ATOM 1589 C CA . ARG A 1 197 ? 3.240 10.651 -23.375 1.00 81.75 197 ARG A CA 1
ATOM 1590 C C . ARG A 1 197 ? 2.446 9.896 -24.436 1.00 81.75 197 ARG A C 1
ATOM 1592 O O . ARG A 1 197 ? 2.119 10.474 -25.469 1.00 81.75 197 ARG A O 1
ATOM 1599 N N . SER A 1 198 ? 2.157 8.619 -24.198 1.00 79.81 198 SER A N 1
ATOM 1600 C CA . SER A 1 198 ? 1.394 7.786 -25.132 1.00 79.81 198 SER A CA 1
ATOM 1601 C C . SER A 1 198 ? -0.054 8.264 -25.246 1.00 79.81 198 SER A C 1
ATOM 1603 O O . SER A 1 198 ? -0.560 8.386 -26.357 1.00 79.81 198 SER A O 1
ATOM 1605 N N . GLN A 1 199 ? -0.678 8.619 -24.119 1.00 74.25 199 GLN A N 1
ATOM 1606 C CA . GLN A 1 199 ? -2.006 9.232 -24.068 1.00 74.25 199 GLN A CA 1
ATOM 1607 C C . GLN A 1 199 ? -2.016 10.573 -24.806 1.00 74.25 199 GLN A C 1
ATOM 1609 O O . GLN A 1 199 ? -2.791 10.747 -25.737 1.00 74.25 199 GLN A O 1
ATOM 1614 N N . ALA A 1 200 ? -1.087 11.481 -24.492 1.00 73.69 200 ALA A N 1
ATOM 1615 C CA . ALA A 1 200 ? -1.002 12.785 -25.152 1.00 73.69 200 ALA A CA 1
ATOM 1616 C C . ALA A 1 200 ? -0.791 12.674 -26.673 1.00 73.69 200 ALA A C 1
ATOM 1618 O O . ALA A 1 200 ? -1.365 13.443 -27.443 1.00 73.69 200 ALA A O 1
ATOM 1619 N N . ASN A 1 201 ? 0.022 11.716 -27.125 1.00 70.00 201 ASN A N 1
ATOM 1620 C CA . ASN A 1 201 ? 0.223 11.466 -28.551 1.00 70.00 201 ASN A CA 1
ATOM 1621 C C . ASN A 1 201 ? -1.037 10.907 -29.219 1.00 70.00 201 ASN A C 1
ATOM 1623 O O . ASN A 1 201 ? -1.356 11.323 -30.331 1.00 70.00 201 ASN A O 1
ATOM 1627 N N . TRP A 1 202 ? -1.758 10.006 -28.550 1.00 61.28 202 TRP A N 1
ATOM 1628 C CA . TRP A 1 202 ? -3.015 9.460 -29.053 1.00 61.28 202 TRP A CA 1
ATOM 1629 C C . TRP A 1 202 ? -4.108 10.532 -29.141 1.00 61.28 202 TRP A C 1
ATOM 1631 O O . TRP A 1 202 ? -4.753 10.647 -30.179 1.00 61.28 202 TRP A O 1
ATOM 1641 N N . THR A 1 203 ? -4.248 11.393 -28.129 1.00 67.25 203 THR A N 1
ATOM 1642 C CA . THR A 1 203 ? -5.200 12.515 -28.151 1.00 67.25 203 THR A CA 1
ATOM 1643 C C . THR A 1 203 ? -4.893 13.488 -29.286 1.00 67.25 203 THR A C 1
ATOM 1645 O O . THR A 1 203 ? -5.788 13.838 -30.048 1.00 67.25 203 THR A O 1
ATOM 1648 N N . ARG A 1 204 ? -3.618 13.849 -29.494 1.00 69.75 204 ARG A N 1
ATOM 1649 C CA . ARG A 1 204 ? -3.219 14.685 -30.641 1.00 69.75 204 ARG A CA 1
ATOM 1650 C C . ARG A 1 204 ? -3.492 14.013 -31.982 1.00 69.75 204 ARG A C 1
ATOM 1652 O O . ARG A 1 204 ? -3.857 14.693 -32.933 1.00 69.75 204 ARG A O 1
ATOM 1659 N N . GLN A 1 205 ? -3.292 12.697 -32.087 1.00 66.25 205 GLN A N 1
ATOM 1660 C CA . GLN A 1 205 ? -3.629 11.952 -33.302 1.00 66.25 205 GLN A CA 1
ATOM 1661 C C . GLN A 1 205 ? -5.135 11.955 -33.551 1.00 66.25 205 GLN A C 1
ATOM 1663 O O . GLN A 1 205 ? -5.542 12.172 -34.687 1.00 66.25 205 GLN A O 1
ATOM 1668 N N . LEU A 1 206 ? -5.949 11.786 -32.508 1.00 63.53 206 LEU A N 1
ATOM 1669 C CA . LEU A 1 206 ? -7.399 11.892 -32.604 1.00 63.53 206 LEU A CA 1
ATOM 1670 C C . LEU A 1 206 ? -7.834 13.287 -33.045 1.00 63.53 206 LEU A C 1
ATOM 1672 O O . LEU A 1 206 ? -8.585 13.393 -34.008 1.00 63.53 206 LEU A O 1
ATOM 1676 N N . GLU A 1 207 ? -7.313 14.345 -32.427 1.00 68.56 207 GLU A N 1
ATOM 1677 C CA . GLU A 1 207 ? -7.594 15.738 -32.802 1.00 68.56 207 GLU A CA 1
ATOM 1678 C C . GLU A 1 207 ? -7.165 16.042 -34.244 1.00 68.56 207 GLU A C 1
ATOM 1680 O O . GLU A 1 207 ? -7.932 16.622 -35.009 1.00 68.56 207 GLU A O 1
ATOM 1685 N N . ALA A 1 208 ? -5.979 15.583 -34.658 1.00 69.81 208 ALA A N 1
ATOM 1686 C CA . ALA A 1 208 ? -5.486 15.743 -36.026 1.00 69.81 208 ALA A CA 1
ATOM 1687 C C . ALA A 1 208 ? -6.298 14.930 -37.051 1.00 69.81 208 ALA A C 1
ATOM 1689 O O . ALA A 1 208 ? -6.494 15.377 -38.180 1.00 69.81 208 ALA A O 1
ATOM 1690 N N . SER A 1 209 ? -6.790 13.749 -36.664 1.00 61.06 209 SER A N 1
ATOM 1691 C CA . SER A 1 209 ? -7.687 12.924 -37.487 1.00 61.06 209 SER A CA 1
ATOM 1692 C C . SER A 1 209 ? -9.141 13.412 -37.483 1.00 61.06 209 SER A C 1
ATOM 1694 O O . SER A 1 209 ? -9.910 13.028 -38.358 1.00 61.06 209 SER A O 1
ATOM 1696 N N . SER A 1 210 ? -9.494 14.306 -36.555 1.00 56.78 210 SER A N 1
ATOM 1697 C CA . SER A 1 210 ? -10.807 14.956 -36.443 1.00 56.78 210 SER A CA 1
ATOM 1698 C C . SER A 1 210 ? -10.846 16.329 -37.132 1.00 56.78 210 SER A C 1
ATOM 1700 O O . SER A 1 210 ? -11.681 17.168 -36.795 1.00 56.78 210 SER A O 1
ATOM 1702 N N . GLY A 1 211 ? -9.943 16.579 -38.094 1.00 46.72 211 GLY A N 1
ATOM 1703 C CA . GLY A 1 211 ? -9.953 17.780 -38.935 1.00 46.72 211 GLY A CA 1
ATOM 1704 C C . GLY A 1 211 ? -11.318 18.024 -39.604 1.00 46.72 211 GLY A C 1
ATOM 1705 O O . GLY A 1 211 ? -12.096 17.083 -39.779 1.00 46.72 211 GLY A O 1
ATOM 1706 N N . PRO A 1 212 ? -11.641 19.286 -39.952 1.00 45.59 212 PRO A N 1
ATOM 1707 C CA . PRO A 1 212 ? -13.002 19.710 -40.252 1.00 45.59 212 PRO A CA 1
ATOM 1708 C C . PRO A 1 212 ? -13.580 18.875 -41.389 1.00 45.59 212 PRO A C 1
ATOM 1710 O O . PRO A 1 212 ? -12.932 18.698 -42.420 1.00 45.59 212 PRO A O 1
ATOM 1713 N N . LEU A 1 213 ? -14.814 18.398 -41.210 1.00 41.16 213 LEU A N 1
ATOM 1714 C CA . LEU A 1 213 ? -15.634 17.857 -42.288 1.00 41.16 213 LEU A CA 1
ATOM 1715 C C . LEU A 1 213 ? -15.771 18.934 -43.377 1.00 41.16 213 LEU A C 1
ATOM 1717 O O . LEU A 1 213 ? -16.720 19.715 -43.382 1.00 41.16 213 LEU A O 1
ATOM 1721 N N . GLN A 1 214 ? -14.831 18.978 -44.322 1.00 44.25 214 GLN A N 1
ATOM 1722 C CA . GLN A 1 214 ? -15.104 19.470 -45.663 1.00 44.25 214 GLN A CA 1
ATOM 1723 C C . GLN A 1 214 ? -16.045 18.442 -46.283 1.00 44.25 214 GLN A C 1
ATOM 1725 O O . GLN A 1 214 ? -15.630 17.483 -46.931 1.00 44.25 214 GLN A O 1
ATOM 1730 N N . GLY A 1 215 ? -17.335 18.610 -45.987 1.00 38.34 215 GLY A N 1
ATOM 1731 C CA . GLY A 1 215 ? -18.391 17.950 -46.731 1.00 38.34 215 GLY A CA 1
ATOM 1732 C C . GLY A 1 215 ? -18.212 18.255 -48.221 1.00 38.34 215 GLY A C 1
ATOM 1733 O O . GLY A 1 215 ? -17.724 19.337 -48.570 1.00 38.34 215 GLY A O 1
ATOM 1734 N N . PRO A 1 216 ? -18.555 17.309 -49.108 1.00 38.94 216 PRO A N 1
ATOM 1735 C CA . PRO A 1 216 ? -18.447 17.527 -50.540 1.00 38.94 216 PRO A CA 1
ATOM 1736 C C . PRO A 1 216 ? -19.254 18.774 -50.901 1.00 38.94 216 PRO A C 1
ATOM 1738 O O . PRO A 1 216 ? -20.399 18.921 -50.471 1.00 38.94 216 PRO A O 1
ATOM 1741 N N . GLY A 1 217 ? -18.627 19.684 -51.649 1.00 39.81 217 GLY A N 1
ATOM 1742 C CA . GLY A 1 217 ? -19.263 20.898 -52.136 1.00 39.81 217 GLY A CA 1
ATOM 1743 C C . GLY A 1 217 ? -20.580 20.556 -52.821 1.00 39.81 217 GLY A C 1
ATOM 1744 O O . GLY A 1 217 ? -20.594 19.930 -53.880 1.00 39.81 217 GLY A O 1
ATOM 1745 N N . ILE A 1 218 ? -21.686 20.957 -52.199 1.00 36.34 218 ILE A N 1
ATOM 1746 C CA . ILE A 1 218 ? -22.974 21.007 -52.871 1.00 36.34 218 ILE A CA 1
ATOM 1747 C C . ILE A 1 218 ? -22.893 22.239 -53.765 1.00 36.34 218 ILE A C 1
ATOM 1749 O O . ILE A 1 218 ? -22.873 23.372 -53.283 1.00 36.34 218 ILE A O 1
ATOM 1753 N N . ALA A 1 219 ? -22.761 21.997 -55.066 1.00 40.72 219 ALA A N 1
ATOM 1754 C CA . ALA A 1 219 ? -22.955 23.011 -56.082 1.00 40.72 219 ALA A CA 1
ATOM 1755 C C . ALA A 1 219 ? -24.349 23.623 -55.884 1.00 40.72 219 ALA A C 1
ATOM 1757 O O . ALA A 1 219 ? -25.360 22.923 -55.960 1.00 40.72 219 ALA A O 1
ATOM 1758 N N . HIS A 1 220 ? -24.401 24.920 -55.593 1.00 36.44 220 HIS A N 1
ATOM 1759 C CA . HIS A 1 220 ? -25.622 25.686 -55.777 1.00 36.44 220 HIS A CA 1
ATOM 1760 C C . HIS A 1 220 ? -25.785 25.907 -57.281 1.00 36.44 220 HIS A C 1
ATOM 1762 O O . HIS A 1 220 ? -25.141 26.783 -57.850 1.00 36.44 220 HIS A O 1
ATOM 1768 N N . ASP A 1 221 ? -26.611 25.076 -57.917 1.00 37.34 221 ASP A N 1
ATOM 1769 C CA . ASP A 1 221 ? -27.201 25.406 -59.213 1.00 37.34 221 ASP A CA 1
ATOM 1770 C C . ASP A 1 221 ? -28.078 26.653 -59.023 1.00 37.34 221 ASP A C 1
ATOM 1772 O O . ASP A 1 221 ? -29.068 26.638 -58.284 1.00 37.34 221 ASP A O 1
ATOM 1776 N N . GLU A 1 222 ? -27.691 27.750 -59.672 1.00 43.69 222 GLU A N 1
ATOM 1777 C CA . GLU A 1 222 ? -28.560 28.899 -59.896 1.00 43.69 222 GLU A CA 1
ATOM 1778 C C . GLU A 1 222 ? -29.726 28.458 -60.792 1.00 43.69 222 GLU A C 1
ATOM 1780 O O . GLU A 1 222 ? -29.551 28.148 -61.970 1.00 43.69 222 GLU A O 1
ATOM 1785 N N . ALA A 1 223 ? -30.939 28.442 -60.241 1.00 37.25 223 ALA A N 1
ATOM 1786 C CA . ALA A 1 223 ? -32.150 28.382 -61.049 1.00 37.25 223 ALA A CA 1
ATOM 1787 C C . ALA A 1 223 ? -32.412 29.773 -61.665 1.00 37.25 223 ALA A C 1
ATOM 1789 O O . ALA A 1 223 ? -32.375 30.768 -60.934 1.00 37.25 223 ALA A O 1
ATOM 1790 N N . PRO A 1 224 ? -32.698 29.881 -62.977 1.00 41.69 224 PRO A N 1
ATOM 1791 C CA . PRO A 1 224 ? -32.951 31.168 -63.609 1.00 41.69 224 PRO A CA 1
ATOM 1792 C C . PRO A 1 224 ? -34.314 31.721 -63.177 1.00 41.69 224 PRO A C 1
ATOM 1794 O O . PRO A 1 224 ? -35.316 31.003 -63.140 1.00 41.69 224 PRO A O 1
ATOM 1797 N N . ALA A 1 225 ? -34.337 33.014 -62.857 1.00 42.41 225 ALA A N 1
ATOM 1798 C CA . ALA A 1 225 ? -35.561 33.776 -62.659 1.00 42.41 225 ALA A CA 1
ATOM 1799 C C . ALA A 1 225 ? -36.329 33.915 -63.987 1.00 42.41 225 ALA A C 1
ATOM 1801 O O . ALA A 1 225 ? -35.720 34.041 -65.052 1.00 42.41 225 ALA A O 1
ATOM 1802 N N . ALA A 1 226 ? -37.658 33.858 -63.880 1.00 48.44 226 ALA A N 1
ATOM 1803 C CA . ALA A 1 226 ? -38.624 34.075 -64.956 1.00 48.44 226 ALA A CA 1
ATOM 1804 C C . ALA A 1 226 ? -38.570 35.493 -65.545 1.00 48.44 226 ALA A C 1
ATOM 1806 O O . ALA A 1 226 ? -38.209 36.432 -64.797 1.00 48.44 226 ALA A O 1
#

Foldseek 3Di:
DDDPVQQCVLLVVLVPDPDVVLSVLLVVQSVCQVVVHDRDPVNVPDPCNVVSCVSHDDRPPVPDQDPVSPDPPQDWDWAFDDPPPDPDDFQDWDWDWDDDPNDTDIFTAGWHQDPNTTTGTGGVVRQVVVVHDDDLLNVLLSLLVVLVHDSVVSNVVSVVDPSVLSVVLSVVLVVCVVVDPDRSSVSSVVSVVVVVVVVVVVVVVVVVVCPDPPDPDDDPDDDDDD

Solvent-accessible surface area (backbone atoms only — not comparable to full-atom values): 13622 Å² total; per-residue (Å²): 139,84,66,77,72,63,78,47,43,60,59,59,64,43,72,77,50,95,45,67,68,60,35,53,46,45,48,51,27,51,51,24,51,77,71,71,42,86,56,54,68,76,37,73,69,36,89,61,40,68,59,49,52,72,68,42,80,81,80,55,57,95,88,50,64,44,93,81,58,55,79,76,65,73,76,64,48,77,42,79,52,77,77,77,93,57,95,81,59,74,75,37,81,46,81,45,79,44,78,54,93,96,34,85,40,79,46,50,31,34,26,38,78,52,94,94,35,59,22,34,42,29,39,64,66,53,25,59,74,70,74,42,84,63,55,60,51,58,52,28,34,48,48,32,39,75,37,74,29,56,66,74,56,24,51,55,51,54,74,75,43,58,36,70,61,44,41,53,34,43,52,56,28,60,77,40,46,90,77,52,92,58,65,40,36,60,49,27,53,51,50,52,55,50,50,54,51,51,50,54,50,48,52,51,49,51,55,65,71,60,56,80,84,78,64,80,83,76,78,81,77,82,75,83,80,132